Protein AF-A0A2E0U8X5-F1 (afdb_monomer_lite)

pLDDT: mean 76.17, std 19.09, range [30.69, 97.88]

Secondary structure (DSSP, 8-state):
--------------GGGTTT-----HHHHHHHHHHHHHHHHHHTT-HHHHHHHHHHHHHHHT-HHHH---TTSPPPHHHHHHHHHHHHHHHHHHTTTT--TTHHHHHHHHHHHHHHTT-HHHHHHHHHHHHH-S-HHHHHHHHHHHHHHHHTT-HHHHHHHHHHHHHHT-HHHHHHHHHHHTT----HHHHHHHHHHHHHTT----PPPS----PPPPP-------PPPPP---S---HHHHHHHHHHHHHHHHHHHHHHHHHHHHHHHHHHHHHHHHHHHHH------SSHHHHHHHHHHHHHHHHHHHHHHHHHHHHHHHHHHHHHHHHHHHHHHHHSSS----TTHHHHSSSGGGGSHHHHHT--

Structure (mmCIF, N/CA/C/O backbone):
data_AF-A0A2E0U8X5-F1
#
_entry.id   AF-A0A2E0U8X5-F1
#
loop_
_atom_site.group_PDB
_atom_site.id
_atom_site.type_symbol
_atom_site.label_atom_id
_atom_site.label_alt_id
_atom_site.label_comp_id
_atom_site.label_asym_id
_atom_site.label_entity_id
_atom_site.label_seq_id
_atom_site.pdbx_PDB_ins_code
_atom_site.Cartn_x
_atom_site.Cartn_y
_atom_site.Cartn_z
_atom_site.occupancy
_atom_site.B_iso_or_equiv
_atom_site.auth_seq_id
_atom_site.auth_comp_id
_atom_site.auth_asym_id
_atom_site.auth_atom_id
_atom_site.pdbx_PDB_model_num
ATOM 1 N N . MET A 1 1 ? -30.784 47.380 -36.325 1.00 41.28 1 MET A N 1
ATOM 2 C CA . MET A 1 1 ? -31.700 46.224 -36.220 1.00 41.28 1 MET A CA 1
ATOM 3 C C . MET A 1 1 ? -31.093 45.095 -37.044 1.00 41.28 1 MET A C 1
ATOM 5 O O . MET A 1 1 ? -31.004 45.295 -38.245 1.00 41.28 1 MET A O 1
ATOM 9 N N . LYS A 1 2 ? -30.688 43.978 -36.397 1.00 47.38 2 LYS A N 1
ATOM 10 C CA . LYS A 1 2 ? -30.142 42.723 -36.988 1.00 47.38 2 LYS A CA 1
ATOM 11 C C . LYS A 1 2 ? -28.775 42.884 -37.702 1.00 47.38 2 LYS A C 1
ATOM 13 O O . LYS A 1 2 ? -28.577 43.877 -38.374 1.00 47.38 2 LYS A O 1
ATOM 18 N N . LEU A 1 3 ? -27.762 42.020 -37.628 1.00 44.00 3 LEU A N 1
ATOM 19 C CA . LEU A 1 3 ? -27.503 40.680 -37.084 1.00 44.00 3 LEU A CA 1
ATOM 20 C C . LEU A 1 3 ? -25.966 40.567 -36.960 1.00 44.00 3 LEU A C 1
ATOM 22 O O . LEU A 1 3 ? -25.288 40.855 -37.937 1.00 44.00 3 LEU A O 1
ATOM 26 N N . PHE A 1 4 ? -25.429 40.107 -35.830 1.00 38.44 4 PHE A N 1
ATOM 27 C CA . PHE A 1 4 ? -24.120 39.439 -35.790 1.00 38.44 4 PHE A CA 1
ATOM 28 C C . PHE A 1 4 ? -24.221 38.280 -34.800 1.00 38.44 4 PHE A C 1
ATOM 30 O O . PHE A 1 4 ? -24.082 38.438 -33.591 1.00 38.44 4 PHE A O 1
ATOM 37 N N . GLY A 1 5 ? -24.585 37.124 -35.350 1.00 50.44 5 GLY A N 1
ATOM 38 C CA . GLY A 1 5 ? -24.239 35.827 -34.790 1.00 50.44 5 GLY A CA 1
ATOM 39 C C . GLY A 1 5 ? -22.983 35.301 -35.487 1.00 50.44 5 GLY A C 1
ATOM 40 O O . GLY A 1 5 ? -22.607 35.821 -36.536 1.00 50.44 5 GLY A O 1
ATOM 41 N N . TYR A 1 6 ? -22.426 34.235 -34.911 1.00 37.31 6 TYR A N 1
ATOM 42 C CA . TYR A 1 6 ? -21.212 33.496 -35.289 1.00 37.31 6 TYR A CA 1
ATOM 43 C C . TYR A 1 6 ? -19.901 34.128 -34.785 1.00 37.31 6 TYR A C 1
ATOM 45 O O . TYR A 1 6 ? -19.561 35.246 -35.134 1.00 37.31 6 TYR A O 1
ATOM 53 N N . GLY A 1 7 ? -19.100 33.458 -33.962 1.00 33.38 7 GLY A N 1
ATOM 54 C CA . GLY A 1 7 ? -19.245 32.120 -33.411 1.00 33.38 7 GLY A CA 1
ATOM 55 C C . GLY A 1 7 ? -18.149 31.876 -32.383 1.00 33.38 7 GLY A C 1
ATOM 56 O O . GLY A 1 7 ? -16.977 32.140 -32.644 1.00 33.38 7 GLY A O 1
ATOM 57 N N . CYS A 1 8 ? -18.532 31.355 -31.219 1.00 34.16 8 CYS A N 1
ATOM 58 C CA . CYS A 1 8 ? -17.607 30.615 -30.375 1.00 34.16 8 CYS A CA 1
ATOM 59 C C . CYS A 1 8 ? -17.168 29.380 -31.166 1.00 34.16 8 CYS A C 1
ATOM 61 O O . CYS A 1 8 ? -17.835 28.348 -31.133 1.00 34.16 8 CYS A O 1
ATOM 63 N N . LEU A 1 9 ? -16.061 29.486 -31.904 1.00 34.25 9 LEU A N 1
ATOM 64 C CA . LEU A 1 9 ? -15.263 28.309 -32.202 1.00 34.25 9 LEU A CA 1
ATOM 65 C C . LEU A 1 9 ? -14.736 27.816 -30.853 1.00 34.25 9 LEU A C 1
ATOM 67 O O . LEU A 1 9 ? -13.799 28.381 -30.293 1.00 34.25 9 LEU A O 1
ATOM 71 N N . SER A 1 10 ? -15.376 26.778 -30.318 1.00 38.34 10 SER A N 1
ATOM 72 C CA . SER A 1 10 ? -14.791 25.912 -29.304 1.00 38.34 10 SER A CA 1
ATOM 73 C C . SER A 1 10 ? -13.511 25.314 -29.882 1.00 38.34 10 SER A C 1
ATOM 75 O O . SER A 1 10 ? -13.521 24.249 -30.493 1.00 38.34 10 SER A O 1
ATOM 77 N N . LEU A 1 11 ? -12.397 26.022 -29.709 1.00 40.62 11 LEU A N 1
ATOM 78 C CA . LEU A 1 11 ? -11.056 25.480 -29.854 1.00 40.62 11 LEU A CA 1
ATOM 79 C C . LEU A 1 11 ? -10.819 24.547 -28.665 1.00 40.62 11 LEU A C 1
ATOM 81 O O . LEU A 1 11 ? -10.151 24.879 -27.691 1.00 40.62 11 LEU A O 1
ATOM 85 N N . ALA A 1 12 ? -11.383 23.345 -28.772 1.00 39.81 12 ALA A N 1
ATOM 86 C CA . ALA A 1 12 ? -10.767 22.157 -28.216 1.00 39.81 12 ALA A CA 1
ATOM 87 C C . ALA A 1 12 ? -9.428 21.979 -28.948 1.00 39.81 12 ALA A C 1
ATOM 89 O O . ALA A 1 12 ? -9.315 21.211 -29.900 1.00 39.81 12 ALA A O 1
ATOM 90 N N . LEU A 1 13 ? -8.423 22.767 -28.552 1.00 42.88 13 LEU A N 1
ATOM 91 C CA . LEU A 1 13 ? -7.028 22.417 -28.771 1.00 42.88 13 LEU A CA 1
ATOM 92 C C . LEU A 1 13 ? -6.885 21.021 -28.187 1.00 42.88 13 LEU A C 1
ATOM 94 O O . LEU A 1 13 ? -7.017 20.814 -26.982 1.00 42.88 13 LEU A O 1
ATOM 98 N N . SER A 1 14 ? -6.771 20.057 -29.086 1.00 43.44 14 SER A N 1
ATOM 99 C CA . SER A 1 14 ? -6.841 18.651 -28.775 1.00 43.44 14 SER A CA 1
ATOM 100 C C . SER A 1 14 ? -5.587 18.292 -27.973 1.00 43.44 14 SER A C 1
ATOM 102 O O . SER A 1 14 ? -4.552 17.940 -28.538 1.00 43.44 14 SER A O 1
ATOM 104 N N . MET A 1 15 ? -5.658 18.408 -26.642 1.00 45.88 15 MET A N 1
ATOM 105 C CA . MET A 1 15 ? -4.621 17.919 -25.721 1.00 45.88 15 MET A CA 1
ATOM 106 C C . MET A 1 15 ? -4.336 16.420 -25.908 1.00 45.88 15 MET A C 1
ATOM 108 O O . MET A 1 15 ? -3.319 15.925 -25.438 1.00 45.88 15 MET A O 1
ATOM 112 N N . SER A 1 16 ? -5.156 15.715 -26.690 1.00 47.25 16 SER A N 1
ATOM 113 C CA . SER A 1 16 ? -4.862 14.388 -27.231 1.00 47.25 16 SER A CA 1
ATOM 114 C C . SER A 1 16 ? -3.542 14.301 -28.012 1.00 47.25 16 SER A C 1
ATOM 116 O O . SER A 1 16 ? -3.005 13.208 -28.133 1.00 47.25 16 SER A O 1
ATOM 118 N N . GLY A 1 17 ? -2.981 15.413 -28.506 1.00 46.12 17 GLY A N 1
ATOM 119 C CA . GLY A 1 17 ? -1.635 15.425 -29.095 1.00 46.12 17 GLY A CA 1
ATOM 120 C C . GLY A 1 17 ? -0.502 15.292 -28.066 1.00 46.12 17 GLY A C 1
ATOM 121 O O . GLY A 1 17 ? 0.515 14.681 -28.369 1.00 46.12 17 GLY A O 1
ATOM 122 N N . LEU A 1 18 ? -0.690 15.815 -26.848 1.00 47.56 18 LEU A N 1
ATOM 123 C CA . LEU A 1 18 ? 0.295 15.724 -25.758 1.00 47.56 18 LEU A CA 1
ATOM 124 C C . LEU A 1 18 ? 0.248 14.365 -25.048 1.00 47.56 18 LEU A C 1
ATOM 126 O O . LEU A 1 18 ? 1.273 13.889 -24.578 1.00 47.56 18 LEU A O 1
ATOM 130 N N . ALA A 1 19 ? -0.915 13.707 -25.025 1.00 47.81 19 ALA A N 1
ATOM 131 C CA . ALA A 1 19 ? -1.081 12.395 -24.394 1.00 47.81 19 ALA A CA 1
ATOM 132 C C . ALA A 1 19 ? -0.319 11.253 -25.102 1.00 47.81 19 ALA A C 1
ATOM 134 O O . ALA A 1 19 ? -0.097 10.210 -24.501 1.00 47.81 19 ALA A O 1
ATOM 135 N N . ASN A 1 20 ? 0.100 11.439 -26.359 1.00 47.84 20 ASN A N 1
ATOM 136 C CA . ASN A 1 20 ? 0.837 10.424 -27.125 1.00 47.84 20 ASN A CA 1
ATOM 137 C C . ASN A 1 20 ? 2.366 10.586 -27.064 1.00 47.84 20 ASN A C 1
ATOM 139 O O . ASN A 1 20 ? 3.079 9.819 -27.708 1.00 47.84 20 ASN A O 1
ATOM 143 N N . ALA A 1 21 ? 2.871 11.566 -26.311 1.00 58.12 21 ALA A N 1
ATOM 144 C CA . ALA A 1 21 ? 4.299 11.852 -26.182 1.00 58.12 21 ALA A CA 1
ATOM 145 C C . ALA A 1 21 ? 4.871 11.382 -24.837 1.00 58.12 21 ALA A C 1
ATOM 147 O O . ALA A 1 21 ? 5.812 11.978 -24.327 1.00 58.12 21 ALA A O 1
ATOM 148 N N . ASP A 1 22 ? 4.299 10.332 -24.241 1.00 70.56 22 ASP A N 1
ATOM 149 C CA . ASP A 1 22 ? 4.950 9.655 -23.123 1.00 70.56 22 ASP A CA 1
ATOM 150 C C . ASP A 1 22 ? 6.320 9.148 -23.613 1.00 70.56 22 ASP A C 1
ATOM 152 O O . ASP A 1 22 ? 6.403 8.178 -24.374 1.00 70.56 22 ASP A O 1
ATOM 156 N N . GLU A 1 23 ? 7.394 9.802 -23.179 1.00 79.31 23 GLU A N 1
ATOM 157 C CA . GLU A 1 23 ? 8.783 9.349 -23.332 1.00 79.31 23 GLU A CA 1
ATOM 158 C C . GLU A 1 23 ? 9.149 8.387 -22.192 1.00 79.31 23 GLU A C 1
ATOM 160 O O . GLU A 1 23 ? 10.243 8.406 -21.635 1.00 79.31 23 GLU A O 1
ATOM 165 N N . ILE A 1 24 ? 8.185 7.553 -21.802 1.00 80.38 24 ILE A N 1
ATOM 166 C CA . ILE A 1 24 ? 8.403 6.473 -20.849 1.00 80.38 24 ILE A CA 1
ATOM 167 C C . ILE A 1 24 ? 9.313 5.456 -21.526 1.00 80.38 24 ILE A C 1
ATOM 169 O O . ILE A 1 24 ? 9.104 5.118 -22.697 1.00 80.38 24 ILE A O 1
ATOM 173 N N . ASP A 1 25 ? 10.288 4.947 -20.774 1.00 81.81 25 ASP A N 1
ATOM 174 C CA . ASP A 1 25 ? 11.135 3.851 -21.228 1.00 81.81 25 ASP A CA 1
ATOM 175 C C . ASP A 1 25 ? 10.263 2.749 -21.875 1.00 81.81 25 ASP A C 1
ATOM 177 O O . ASP A 1 25 ? 9.283 2.303 -21.257 1.00 81.81 25 ASP A O 1
ATOM 181 N N . PRO A 1 26 ? 10.572 2.302 -23.110 1.00 84.38 26 PRO A N 1
ATOM 182 C CA . PRO A 1 26 ? 9.797 1.274 -23.800 1.00 84.38 26 PRO A CA 1
ATOM 183 C C . PRO A 1 26 ? 9.557 0.019 -22.954 1.00 84.38 26 PRO A C 1
ATOM 185 O O . PRO A 1 26 ? 8.524 -0.634 -23.103 1.00 84.38 26 PRO A O 1
ATOM 188 N N . PHE A 1 27 ? 10.484 -0.298 -22.048 1.00 83.06 27 PHE A N 1
ATOM 189 C CA . PHE A 1 27 ? 10.355 -1.381 -21.091 1.00 83.06 27 PHE A CA 1
ATOM 190 C C . PHE A 1 27 ? 9.196 -1.157 -20.110 1.00 83.06 27 PHE A C 1
ATOM 192 O O . PHE A 1 27 ? 8.357 -2.045 -19.942 1.00 83.06 27 PHE A O 1
ATOM 199 N N . TRP A 1 28 ? 9.114 0.024 -19.483 1.00 84.75 28 TRP A N 1
ATOM 200 C CA . TRP A 1 28 ? 8.023 0.365 -18.565 1.00 84.75 28 TRP A CA 1
ATOM 201 C C . TRP A 1 28 ? 6.674 0.326 -19.284 1.00 84.75 28 TRP A C 1
ATOM 203 O O . TRP A 1 28 ? 5.717 -0.219 -18.740 1.00 84.75 28 TRP A O 1
ATOM 213 N N . ARG A 1 29 ? 6.606 0.816 -20.528 1.00 85.56 29 ARG A N 1
ATOM 214 C CA . ARG A 1 29 ? 5.386 0.747 -21.346 1.00 85.56 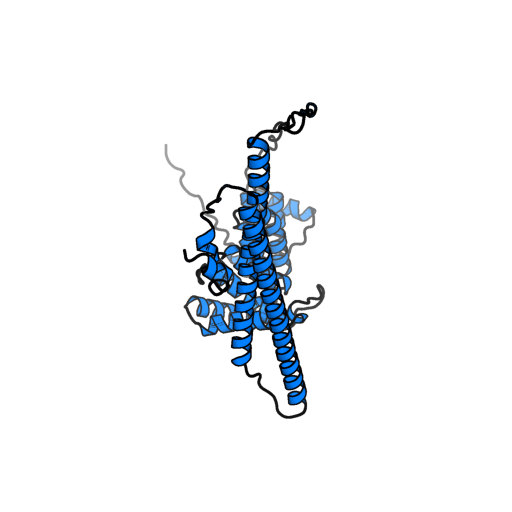29 ARG A CA 1
ATOM 215 C C . ARG A 1 29 ? 4.970 -0.701 -21.634 1.00 85.56 29 ARG A C 1
ATOM 217 O O . ARG A 1 29 ? 3.853 -1.088 -21.308 1.00 85.56 29 ARG A O 1
ATOM 224 N N . ALA A 1 30 ? 5.876 -1.514 -22.182 1.00 85.62 30 ALA A N 1
ATOM 225 C CA . ALA A 1 30 ? 5.576 -2.899 -22.554 1.00 85.62 30 ALA A CA 1
ATOM 226 C C . ALA A 1 30 ? 5.231 -3.776 -21.341 1.00 85.62 30 ALA A C 1
A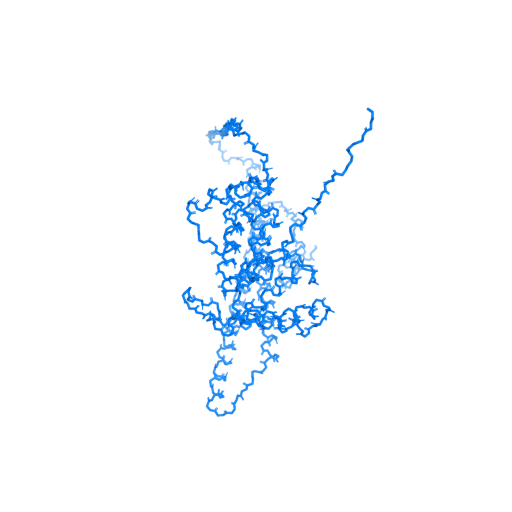TOM 228 O O . ALA A 1 30 ? 4.354 -4.635 -21.416 1.00 85.62 30 ALA A O 1
ATOM 229 N N . GLY A 1 31 ? 5.913 -3.560 -20.214 1.00 84.56 31 GLY A N 1
ATOM 230 C CA . GLY A 1 31 ? 5.578 -4.225 -18.964 1.00 84.56 31 GLY A CA 1
ATOM 231 C C . GLY A 1 31 ? 4.180 -3.835 -18.491 1.00 84.56 31 GLY A C 1
ATOM 232 O O . GLY A 1 31 ? 3.373 -4.718 -18.209 1.00 84.56 31 GLY A O 1
ATOM 233 N N . MET A 1 32 ? 3.865 -2.538 -18.471 1.00 86.62 32 MET A N 1
ATOM 234 C CA . MET A 1 32 ? 2.569 -2.056 -18.000 1.00 86.62 32 MET A CA 1
ATOM 235 C C . MET A 1 32 ? 1.403 -2.602 -18.831 1.00 86.62 32 MET A C 1
ATOM 237 O O . MET A 1 32 ? 0.393 -2.963 -18.244 1.00 86.62 32 MET A O 1
ATOM 241 N N . ASP A 1 33 ? 1.542 -2.755 -20.150 1.00 87.81 33 ASP A N 1
ATOM 242 C CA . ASP A 1 33 ? 0.486 -3.328 -21.001 1.00 87.81 33 ASP A CA 1
ATOM 243 C C . ASP A 1 33 ? 0.093 -4.756 -20.576 1.00 87.81 33 ASP A C 1
ATOM 245 O O . ASP A 1 33 ? -1.092 -5.065 -20.442 1.00 87.81 33 ASP A O 1
ATOM 249 N N . ILE A 1 34 ? 1.082 -5.608 -20.274 1.00 86.69 34 ILE A N 1
ATOM 250 C CA . ILE A 1 34 ? 0.854 -6.984 -19.790 1.00 86.69 34 ILE A CA 1
ATOM 251 C C . ILE A 1 34 ? 0.119 -6.972 -18.446 1.00 86.69 34 ILE A C 1
ATOM 253 O O . ILE A 1 34 ? -0.722 -7.828 -18.162 1.00 86.69 34 ILE A O 1
ATOM 257 N N . TRP A 1 35 ? 0.467 -6.023 -17.583 1.00 88.19 35 TRP A N 1
ATOM 258 C CA . TRP A 1 35 ? -0.107 -5.933 -16.250 1.00 88.19 35 TRP A CA 1
ATOM 259 C C . TRP A 1 35 ? -1.486 -5.286 -16.248 1.00 88.19 35 TRP A C 1
ATOM 261 O O . TRP A 1 35 ? -2.350 -5.781 -15.534 1.00 88.19 35 TRP A O 1
ATOM 271 N N . ASN A 1 36 ? -1.732 -4.290 -17.097 1.00 87.62 36 ASN A N 1
ATOM 272 C CA . ASN A 1 36 ? -3.056 -3.724 -17.348 1.00 87.62 36 ASN A CA 1
ATOM 273 C C . ASN A 1 36 ? -4.038 -4.818 -17.772 1.00 87.62 36 ASN A C 1
ATOM 275 O O . ASN A 1 36 ? -5.115 -4.921 -17.196 1.00 87.62 36 ASN A O 1
ATOM 279 N N . GLU A 1 37 ? -3.638 -5.696 -18.701 1.00 91.25 37 GLU A N 1
ATOM 280 C CA . GLU A 1 37 ? -4.457 -6.844 -19.108 1.00 91.25 37 GLU A CA 1
ATOM 281 C C . GLU A 1 37 ? -4.800 -7.737 -17.903 1.00 91.25 37 GLU A C 1
ATOM 283 O O . GLU A 1 37 ? -5.949 -8.142 -17.723 1.00 91.25 37 GLU A O 1
ATOM 288 N N . LYS A 1 38 ? -3.828 -7.997 -17.016 1.00 88.88 38 LYS A N 1
ATOM 289 C CA . LYS A 1 38 ? -4.066 -8.746 -15.770 1.00 88.88 38 LYS A CA 1
ATOM 290 C C . LYS A 1 38 ? -4.981 -8.010 -14.797 1.00 88.88 38 LYS A C 1
ATOM 292 O O . LYS A 1 38 ? -5.850 -8.646 -14.205 1.00 88.88 38 LYS A O 1
ATOM 297 N N . GLY A 1 39 ? -4.808 -6.704 -14.629 1.00 83.06 39 GLY A N 1
ATOM 298 C CA . GLY A 1 39 ? -5.687 -5.871 -13.817 1.00 83.06 39 GLY A CA 1
ATOM 299 C C . GLY A 1 39 ? -7.119 -5.893 -14.343 1.00 83.06 39 GLY A C 1
ATOM 300 O O . GLY A 1 39 ? -8.053 -6.071 -13.569 1.00 83.06 39 GLY A O 1
ATOM 301 N N . ASP A 1 40 ? -7.302 -5.819 -15.659 1.00 90.44 40 ASP A N 1
ATOM 302 C CA . ASP A 1 40 ? -8.616 -5.860 -16.300 1.00 90.44 40 ASP A CA 1
ATOM 303 C C . ASP A 1 40 ? -9.281 -7.236 -16.179 1.00 90.44 40 ASP A C 1
ATOM 305 O O . ASP A 1 40 ? -10.477 -7.313 -15.895 1.00 90.44 40 ASP A O 1
ATOM 309 N N . MET A 1 41 ? -8.518 -8.326 -16.306 1.00 88.75 41 MET A N 1
ATOM 310 C CA . MET A 1 41 ? -9.012 -9.675 -16.007 1.00 88.75 41 MET A CA 1
ATOM 311 C C . MET A 1 41 ? -9.433 -9.799 -14.536 1.00 88.75 41 MET A C 1
ATOM 313 O O . MET A 1 41 ? -10.534 -10.273 -14.245 1.00 88.75 41 MET A O 1
ATOM 317 N N . ALA A 1 42 ? -8.604 -9.323 -13.602 1.00 85.38 42 ALA A N 1
ATOM 318 C CA . ALA A 1 42 ? -8.930 -9.321 -12.177 1.00 85.38 42 ALA A CA 1
ATOM 319 C C . ALA A 1 42 ? -10.193 -8.490 -11.890 1.00 85.38 42 ALA A C 1
ATOM 321 O O . ALA A 1 42 ? -11.055 -8.920 -11.124 1.00 85.38 42 ALA A O 1
ATOM 322 N N . ALA A 1 43 ? -10.351 -7.347 -12.563 1.00 86.12 43 ALA A N 1
ATOM 323 C CA . ALA A 1 43 ? -11.532 -6.498 -12.464 1.00 86.12 43 ALA A CA 1
ATOM 324 C C . ALA A 1 43 ? -12.819 -7.164 -12.954 1.00 86.12 43 ALA A C 1
ATOM 326 O O . ALA A 1 43 ? -13.902 -6.886 -12.442 1.00 86.12 43 ALA A O 1
ATOM 327 N N . GLN A 1 44 ? -12.703 -8.075 -13.917 1.00 89.69 44 GLN A N 1
ATOM 328 C CA . GLN A 1 44 ? -13.808 -8.887 -14.424 1.00 89.69 44 GLN A CA 1
ATOM 329 C C . GLN A 1 44 ? -14.083 -10.130 -13.560 1.00 89.69 44 GLN A C 1
ATOM 331 O O . GLN A 1 44 ? -14.936 -10.947 -13.909 1.00 89.69 44 GLN A O 1
ATOM 336 N N . GLY A 1 45 ? -13.394 -10.275 -12.424 1.00 85.12 45 GLY A N 1
ATOM 337 C CA . GLY A 1 45 ? -13.573 -11.382 -11.488 1.00 85.12 45 GLY A CA 1
ATOM 338 C C . GLY A 1 45 ? -12.671 -12.590 -11.748 1.00 85.12 45 GLY A C 1
ATOM 339 O O . GLY A 1 45 ? -12.919 -13.655 -11.177 1.00 85.12 45 GLY A O 1
ATOM 340 N N . ASP A 1 46 ? -11.624 -12.467 -12.573 1.00 86.88 46 ASP A N 1
ATOM 341 C CA . ASP A 1 46 ? -10.622 -13.526 -12.719 1.00 86.88 46 ASP A CA 1
ATOM 342 C C . ASP A 1 46 ? -9.766 -13.638 -11.444 1.00 86.88 46 ASP A C 1
ATOM 344 O O . ASP A 1 46 ? -8.808 -12.895 -11.207 1.00 86.88 46 ASP A O 1
ATOM 348 N N . VAL A 1 47 ? -10.111 -14.628 -10.619 1.00 84.56 47 VAL A N 1
ATOM 349 C CA . VAL A 1 47 ? -9.423 -14.935 -9.360 1.00 84.56 47 VAL A CA 1
ATOM 350 C C . VAL A 1 47 ? -7.954 -15.315 -9.548 1.00 84.56 47 VAL A C 1
ATOM 352 O O . VAL A 1 47 ? -7.158 -15.122 -8.630 1.00 84.56 47 VAL A O 1
ATOM 355 N N . ARG A 1 48 ? -7.563 -15.841 -10.716 1.00 78.56 48 ARG A N 1
ATOM 356 C CA . ARG A 1 48 ? -6.172 -16.200 -11.004 1.00 78.56 48 ARG A CA 1
ATOM 357 C C . ARG A 1 48 ? -5.352 -14.955 -11.302 1.00 78.56 48 ARG A C 1
ATOM 359 O O . ARG A 1 48 ? -4.247 -14.836 -10.782 1.00 78.56 48 ARG A O 1
ATOM 366 N N . ALA A 1 49 ? -5.889 -14.032 -12.096 1.00 82.50 49 ALA A N 1
ATOM 367 C CA . ALA A 1 49 ? -5.220 -12.766 -12.373 1.00 82.50 49 ALA A CA 1
ATOM 368 C C . ALA A 1 49 ? -5.004 -11.958 -11.081 1.00 82.50 49 ALA A C 1
ATOM 370 O O . ALA A 1 49 ? -3.900 -11.467 -10.835 1.00 82.50 49 ALA A O 1
ATOM 371 N N . LEU A 1 50 ? -6.015 -11.918 -10.202 1.00 85.25 50 LEU A N 1
ATOM 372 C CA . LEU A 1 50 ? -5.892 -11.306 -8.877 1.00 85.25 50 LEU A CA 1
ATOM 373 C C . LEU A 1 50 ? -4.848 -12.017 -8.001 1.00 85.25 50 LEU A C 1
ATOM 375 O O . LEU A 1 50 ? -4.017 -11.356 -7.378 1.00 85.25 50 LEU A O 1
ATOM 379 N N . ALA A 1 51 ? -4.850 -13.353 -7.973 1.00 82.06 51 ALA A N 1
ATOM 380 C CA . ALA A 1 51 ? -3.871 -14.121 -7.208 1.00 82.06 51 ALA A CA 1
ATOM 381 C C . ALA A 1 51 ? -2.436 -13.898 -7.709 1.00 82.06 51 ALA A C 1
ATOM 383 O O . ALA A 1 51 ? -1.518 -13.811 -6.902 1.00 82.06 51 ALA A O 1
ATOM 384 N N . GLU A 1 52 ? -2.220 -13.771 -9.020 1.00 81.12 52 GLU A N 1
ATOM 385 C CA . GLU A 1 52 ? -0.896 -13.490 -9.589 1.00 81.12 52 GLU A CA 1
ATOM 386 C C . GLU A 1 52 ? -0.392 -12.088 -9.210 1.00 81.12 52 GLU A C 1
ATOM 388 O O . GLU A 1 52 ? 0.777 -11.940 -8.847 1.00 81.12 52 GLU A O 1
ATOM 393 N N . LEU A 1 53 ? -1.276 -11.082 -9.220 1.00 83.94 53 LEU A N 1
ATOM 394 C CA . LEU A 1 53 ? -0.975 -9.738 -8.715 1.00 83.94 53 LEU A CA 1
ATOM 395 C C . LEU A 1 53 ? -0.570 -9.783 -7.233 1.00 83.94 53 LEU A C 1
ATOM 397 O O . LEU A 1 53 ? 0.467 -9.240 -6.853 1.00 83.94 53 LEU A O 1
ATOM 401 N N . GLN A 1 54 ? -1.349 -10.476 -6.400 1.00 88.25 54 GLN A N 1
ATOM 402 C CA . GLN A 1 54 ? -1.098 -10.584 -4.959 1.00 88.25 54 GLN A CA 1
ATOM 403 C C . GLN A 1 54 ? 0.166 -11.390 -4.632 1.00 88.25 54 GLN A C 1
ATOM 405 O O . GLN A 1 54 ? 0.947 -10.987 -3.772 1.00 88.25 54 GLN A O 1
ATOM 410 N N . LEU A 1 55 ? 0.417 -12.492 -5.339 1.00 84.56 55 LEU A N 1
ATOM 411 C CA . LEU A 1 55 ? 1.574 -13.357 -5.104 1.00 84.56 55 LEU A CA 1
ATOM 412 C C . LEU A 1 55 ? 2.896 -12.633 -5.384 1.00 84.56 55 LEU A C 1
ATOM 414 O O . LEU A 1 55 ? 3.888 -12.848 -4.689 1.00 84.56 55 LEU A O 1
ATOM 418 N N . ILE A 1 56 ? 2.911 -11.739 -6.372 1.00 80.94 56 ILE A N 1
ATOM 419 C CA . ILE A 1 56 ? 4.092 -10.928 -6.675 1.00 80.94 56 ILE A CA 1
ATOM 420 C C . ILE A 1 56 ? 4.361 -9.896 -5.568 1.00 80.94 56 ILE A C 1
ATOM 422 O O . ILE A 1 56 ? 5.520 -9.656 -5.230 1.00 80.94 56 ILE A O 1
ATOM 426 N N . MET A 1 57 ? 3.320 -9.397 -4.898 1.00 79.50 57 MET A N 1
ATOM 427 C CA . MET A 1 57 ? 3.475 -8.570 -3.695 1.00 79.50 57 MET A CA 1
ATOM 428 C C . MET A 1 57 ? 3.971 -9.376 -2.492 1.00 79.50 57 MET A C 1
ATOM 430 O O . MET A 1 57 ? 4.869 -8.932 -1.777 1.00 79.50 57 MET A O 1
ATOM 434 N N . GLU A 1 58 ? 3.426 -10.575 -2.272 1.00 84.94 58 GLU A N 1
ATOM 435 C CA . GLU A 1 58 ? 3.881 -11.467 -1.200 1.00 84.94 58 GLU A CA 1
ATOM 436 C C . GLU A 1 58 ? 5.350 -11.853 -1.373 1.00 84.94 58 GLU A C 1
ATOM 438 O O . GLU A 1 58 ? 6.091 -11.923 -0.392 1.00 84.94 58 GLU A O 1
ATOM 443 N N . PHE A 1 59 ? 5.795 -12.070 -2.611 1.00 80.81 59 PHE A N 1
ATOM 444 C CA . PHE A 1 59 ? 7.201 -12.322 -2.904 1.00 80.81 59 PHE A CA 1
ATOM 445 C C . PHE A 1 59 ? 8.090 -11.171 -2.416 1.00 80.81 59 PHE A C 1
ATOM 447 O O . PHE A 1 59 ? 9.095 -11.417 -1.751 1.00 80.81 59 PHE A O 1
ATOM 454 N N . CYS A 1 60 ? 7.692 -9.927 -2.688 1.00 77.81 60 CYS A N 1
ATOM 455 C CA . CYS A 1 60 ? 8.463 -8.746 -2.311 1.00 77.81 60 CYS A CA 1
ATOM 456 C C . CYS A 1 60 ? 8.429 -8.489 -0.793 1.00 77.81 60 CYS A C 1
ATOM 458 O O . CYS A 1 60 ? 9.459 -8.198 -0.197 1.00 77.81 60 CYS A O 1
ATOM 460 N N . ASN A 1 61 ? 7.291 -8.721 -0.127 1.00 78.62 61 ASN A N 1
ATOM 461 C CA . ASN A 1 61 ? 7.192 -8.638 1.339 1.00 78.62 61 ASN A CA 1
ATOM 462 C C . ASN A 1 61 ? 8.072 -9.670 2.065 1.00 78.62 61 ASN A C 1
ATOM 464 O O . ASN A 1 61 ? 8.501 -9.437 3.193 1.00 78.62 61 ASN A O 1
ATOM 468 N N . ASN A 1 62 ? 8.331 -10.817 1.434 1.00 81.12 62 ASN A N 1
ATOM 469 C CA . ASN A 1 62 ? 9.163 -11.882 1.993 1.00 81.12 62 ASN A CA 1
ATOM 470 C C . ASN A 1 62 ? 10.644 -11.775 1.594 1.00 81.12 62 ASN A C 1
ATOM 472 O O . ASN A 1 62 ? 11.438 -12.624 2.005 1.00 81.12 62 ASN A O 1
ATOM 476 N N . ASN A 1 63 ? 11.017 -10.772 0.798 1.00 80.19 63 ASN A N 1
ATOM 477 C CA . ASN A 1 63 ? 12.384 -10.551 0.353 1.00 80.19 63 ASN A CA 1
ATOM 478 C C . ASN A 1 63 ? 12.787 -9.088 0.620 1.00 80.19 63 ASN A C 1
ATOM 480 O O . ASN A 1 63 ? 12.433 -8.220 -0.175 1.00 80.19 63 ASN A O 1
ATOM 484 N N . PRO A 1 64 ? 13.519 -8.791 1.710 1.00 78.81 64 PRO A N 1
ATOM 485 C CA . PRO A 1 64 ? 13.876 -7.415 2.062 1.00 78.81 64 PRO A CA 1
ATOM 486 C C . PRO A 1 64 ? 14.693 -6.712 0.967 1.00 78.81 64 PRO A C 1
ATOM 488 O O . PRO A 1 64 ? 14.553 -5.503 0.791 1.00 78.81 64 PRO A O 1
ATOM 491 N N . ASP A 1 65 ? 15.448 -7.466 0.163 1.00 78.44 65 ASP A N 1
ATOM 492 C CA . ASP A 1 65 ? 16.222 -6.929 -0.961 1.00 78.44 65 ASP A CA 1
ATOM 493 C C . ASP A 1 65 ? 15.318 -6.428 -2.098 1.00 78.44 65 ASP A C 1
ATOM 495 O O . ASP A 1 65 ? 15.728 -5.621 -2.924 1.00 78.44 65 ASP A O 1
ATOM 499 N N . CYS A 1 66 ? 14.060 -6.876 -2.143 1.00 75.81 66 CYS A N 1
ATOM 500 C CA . CYS A 1 66 ? 13.096 -6.439 -3.146 1.00 75.81 66 CYS A CA 1
ATOM 501 C C . CYS A 1 66 ? 12.675 -4.975 -2.936 1.00 75.81 66 CYS A C 1
ATOM 503 O O . CYS A 1 66 ? 12.449 -4.266 -3.910 1.00 75.81 66 CYS A O 1
ATOM 505 N N . LEU A 1 67 ? 12.624 -4.492 -1.691 1.00 73.94 67 LEU A N 1
ATOM 506 C CA . LEU A 1 67 ? 12.302 -3.092 -1.379 1.00 73.94 67 LEU A CA 1
ATOM 507 C C . LEU A 1 67 ? 13.545 -2.224 -1.140 1.00 73.94 67 LEU A C 1
ATOM 509 O O . LEU A 1 67 ? 13.422 -1.004 -1.058 1.00 73.94 67 LEU A O 1
ATOM 513 N N . ALA A 1 68 ? 14.727 -2.833 -1.033 1.00 75.75 68 ALA A N 1
ATOM 514 C CA . ALA A 1 68 ? 15.984 -2.108 -0.956 1.00 75.75 68 ALA A CA 1
ATOM 515 C C . ALA A 1 68 ? 16.326 -1.549 -2.342 1.00 75.75 68 ALA A C 1
ATOM 517 O O . ALA A 1 68 ? 16.746 -2.276 -3.243 1.00 75.75 68 ALA A O 1
ATOM 518 N N . LEU A 1 69 ? 16.109 -0.250 -2.518 1.00 68.31 69 LEU A N 1
ATOM 519 C CA . LEU A 1 69 ? 16.570 0.469 -3.694 1.00 68.31 69 LEU A CA 1
ATOM 520 C C . LEU A 1 69 ? 17.799 1.273 -3.322 1.00 68.31 69 LEU A C 1
ATOM 522 O O . LEU A 1 69 ? 17.852 1.910 -2.272 1.00 68.31 69 LEU A O 1
ATOM 526 N N . ASP A 1 70 ? 18.771 1.219 -4.214 1.00 74.19 70 ASP A N 1
ATOM 527 C CA . ASP A 1 70 ? 19.771 2.258 -4.332 1.00 74.19 70 ASP A CA 1
ATOM 528 C C . ASP A 1 70 ? 19.152 3.338 -5.228 1.00 74.19 70 ASP A C 1
ATOM 530 O O . ASP A 1 70 ? 18.717 3.032 -6.340 1.00 74.19 70 ASP A O 1
ATOM 534 N N . ASP A 1 71 ? 19.048 4.572 -4.725 1.00 61.66 71 ASP A N 1
ATOM 535 C CA . ASP A 1 71 ? 18.396 5.694 -5.418 1.00 61.66 71 ASP A CA 1
ATOM 536 C C . ASP A 1 71 ? 19.045 5.998 -6.784 1.00 61.66 71 ASP A C 1
ATOM 538 O O . ASP A 1 71 ? 18.421 6.639 -7.636 1.00 61.66 71 ASP A O 1
ATOM 542 N N . GLU A 1 72 ? 20.277 5.526 -7.009 1.00 73.00 72 GLU A N 1
ATOM 543 C CA . GLU A 1 72 ? 21.007 5.668 -8.272 1.00 73.00 72 GLU A CA 1
ATOM 544 C C . GLU A 1 72 ? 20.971 4.411 -9.162 1.00 73.00 72 GLU A C 1
ATOM 546 O O . GLU A 1 72 ? 21.349 4.486 -10.334 1.00 73.00 72 GLU A O 1
ATOM 551 N N . ALA A 1 73 ? 20.508 3.262 -8.656 1.00 78.69 73 ALA A N 1
ATOM 552 C CA . ALA A 1 73 ? 20.478 2.017 -9.420 1.00 78.69 73 ALA A CA 1
ATOM 553 C C . ALA A 1 73 ? 19.156 1.825 -10.172 1.00 78.69 73 ALA A C 1
ATOM 555 O O . ALA A 1 73 ? 18.063 2.073 -9.661 1.00 78.69 73 ALA A O 1
ATOM 556 N N . GLU A 1 74 ? 19.246 1.295 -11.393 1.00 80.75 74 GLU A N 1
ATOM 557 C CA . GLU A 1 74 ? 18.057 0.846 -12.111 1.00 80.75 74 GLU A CA 1
ATOM 558 C C . GLU A 1 74 ? 17.386 -0.318 -11.358 1.00 80.75 74 GLU A C 1
ATOM 560 O O . GLU A 1 74 ? 18.069 -1.262 -10.942 1.00 80.75 74 GLU A O 1
ATOM 565 N N . PRO A 1 75 ? 16.048 -0.299 -11.196 1.00 84.44 75 PRO A N 1
ATOM 566 C CA . PRO A 1 75 ? 15.346 -1.373 -10.515 1.00 84.44 75 PRO A CA 1
ATOM 567 C C . PRO A 1 75 ? 15.530 -2.682 -11.282 1.00 84.44 75 PRO A C 1
ATOM 569 O O . PRO A 1 75 ? 15.405 -2.730 -12.505 1.00 84.44 75 PRO A O 1
ATOM 572 N N . SER A 1 76 ? 15.779 -3.771 -10.560 1.00 87.50 76 SER A N 1
ATOM 573 C CA . SER A 1 76 ? 15.863 -5.109 -11.145 1.00 87.50 76 SER A CA 1
ATOM 574 C C . SER A 1 76 ? 14.546 -5.520 -11.820 1.00 87.50 76 SER A C 1
ATOM 576 O O . SER A 1 76 ? 13.464 -5.038 -11.480 1.00 87.50 76 SER A O 1
ATOM 578 N N . LEU A 1 77 ? 14.598 -6.506 -12.721 1.00 85.50 77 LEU A N 1
ATOM 579 C CA . LEU A 1 77 ? 13.396 -7.049 -13.371 1.00 85.50 77 LEU A CA 1
ATOM 580 C C . LEU A 1 77 ? 12.329 -7.525 -12.364 1.00 85.50 77 LEU A C 1
ATOM 582 O O . LEU A 1 77 ? 11.129 -7.426 -12.626 1.00 85.50 77 LEU A O 1
ATOM 586 N N . ALA A 1 78 ? 12.752 -8.055 -11.212 1.00 84.38 78 ALA A N 1
ATOM 587 C CA . ALA A 1 78 ? 11.840 -8.461 -10.147 1.00 84.38 78 ALA A CA 1
ATOM 588 C C . ALA A 1 78 ? 11.140 -7.247 -9.516 1.00 84.38 78 ALA A C 1
ATOM 590 O O . ALA A 1 78 ? 9.918 -7.249 -9.392 1.00 84.38 78 ALA A O 1
ATOM 591 N N . GLN A 1 79 ? 11.896 -6.195 -9.199 1.00 87.94 79 GLN A N 1
ATOM 592 C CA . GLN A 1 79 ? 11.373 -4.935 -8.663 1.00 87.94 79 GLN A CA 1
ATOM 593 C C . GLN A 1 79 ? 10.396 -4.266 -9.627 1.00 87.94 79 GLN A C 1
ATOM 595 O O . GLN A 1 79 ? 9.315 -3.853 -9.221 1.00 87.94 79 GLN A O 1
ATOM 600 N N . GLN A 1 80 ? 10.713 -4.247 -10.920 1.00 89.31 80 GLN A N 1
ATOM 601 C CA . GLN A 1 80 ? 9.825 -3.704 -11.948 1.00 89.31 80 GLN A CA 1
ATOM 602 C C . GLN A 1 80 ? 8.497 -4.473 -12.011 1.00 89.31 80 GLN A C 1
ATOM 604 O O . GLN A 1 80 ? 7.427 -3.869 -12.014 1.00 89.31 80 GLN A O 1
ATOM 609 N N . ARG A 1 81 ? 8.538 -5.815 -11.983 1.00 89.12 81 ARG A N 1
ATOM 610 C CA . ARG A 1 81 ? 7.330 -6.662 -11.930 1.00 89.12 81 ARG A CA 1
ATOM 611 C C . ARG A 1 81 ? 6.463 -6.371 -10.714 1.00 89.12 81 ARG A C 1
ATOM 613 O O . ARG A 1 81 ? 5.244 -6.306 -10.852 1.00 89.12 81 ARG A O 1
ATOM 620 N N . VAL A 1 82 ? 7.081 -6.178 -9.553 1.00 90.06 82 VAL A N 1
ATOM 621 C CA . VAL A 1 82 ? 6.357 -5.790 -8.339 1.00 90.06 82 VAL A CA 1
ATOM 622 C C . VAL A 1 82 ? 5.753 -4.404 -8.494 1.00 90.06 82 VAL A C 1
ATOM 624 O O . VAL A 1 82 ? 4.590 -4.215 -8.158 1.00 90.06 82 VAL A O 1
ATOM 627 N N . ALA A 1 83 ? 6.494 -3.454 -9.056 1.00 93.00 83 ALA A N 1
ATOM 628 C CA . ALA A 1 83 ? 5.999 -2.105 -9.264 1.00 93.00 83 ALA A CA 1
ATOM 629 C C . ALA A 1 83 ? 4.771 -2.085 -10.190 1.00 93.00 83 ALA A C 1
ATOM 631 O O . ALA A 1 83 ? 3.798 -1.399 -9.887 1.00 93.00 83 ALA A O 1
ATOM 632 N N . PHE A 1 84 ? 4.765 -2.878 -11.267 1.00 93.12 84 PHE A N 1
ATOM 633 C CA . PHE A 1 84 ? 3.587 -3.023 -12.127 1.00 93.12 84 PHE A CA 1
ATOM 634 C C . PHE A 1 84 ? 2.395 -3.648 -11.391 1.00 93.12 84 PHE A C 1
ATOM 636 O O . PHE A 1 84 ? 1.284 -3.125 -11.466 1.00 93.12 84 PHE A O 1
ATOM 643 N N . ALA A 1 85 ? 2.626 -4.732 -10.642 1.00 91.88 85 ALA A N 1
ATOM 644 C CA . ALA A 1 85 ? 1.578 -5.379 -9.855 1.00 91.88 85 ALA A CA 1
ATOM 645 C C . ALA A 1 85 ? 0.980 -4.428 -8.810 1.00 91.88 85 ALA A C 1
ATOM 647 O O . ALA A 1 85 ? -0.234 -4.391 -8.620 1.00 91.88 85 ALA A O 1
ATOM 648 N N . ALA A 1 86 ? 1.829 -3.626 -8.167 1.00 93.81 86 ALA A N 1
ATOM 649 C CA . ALA A 1 86 ? 1.422 -2.620 -7.204 1.00 93.81 86 ALA A CA 1
ATOM 650 C C . ALA A 1 86 ? 0.596 -1.503 -7.866 1.00 93.81 86 ALA A C 1
ATOM 652 O O . ALA A 1 86 ? -0.442 -1.132 -7.325 1.00 93.81 86 ALA A O 1
ATOM 653 N N . VAL A 1 87 ? 0.971 -1.010 -9.054 1.00 96.25 87 VAL A N 1
ATOM 654 C CA . VAL A 1 87 ? 0.132 -0.043 -9.793 1.00 96.25 87 VAL A CA 1
ATOM 655 C C . VAL A 1 87 ? -1.262 -0.617 -10.051 1.00 96.25 87 VAL A C 1
ATOM 657 O O . VAL A 1 87 ? -2.260 0.046 -9.766 1.00 96.25 87 VAL A O 1
ATOM 660 N N . GLU A 1 88 ? -1.357 -1.858 -10.521 1.00 95.69 88 GLU A N 1
ATOM 661 C CA . GLU A 1 88 ? -2.661 -2.441 -10.835 1.00 95.69 88 GLU A CA 1
ATOM 662 C C . GLU A 1 88 ? -3.491 -2.756 -9.596 1.00 95.69 88 GLU A C 1
ATOM 664 O O . GLU A 1 88 ? -4.672 -2.419 -9.560 1.00 95.69 88 GLU A O 1
ATOM 669 N N . LEU A 1 89 ? -2.896 -3.303 -8.534 1.00 93.25 89 LEU A N 1
ATOM 670 C CA . LEU A 1 89 ? -3.608 -3.486 -7.268 1.00 93.25 89 LEU A CA 1
ATOM 671 C C . LEU A 1 89 ? -4.108 -2.150 -6.722 1.00 93.25 89 LEU A C 1
ATOM 673 O O . LEU A 1 89 ? -5.279 -2.042 -6.365 1.00 93.25 89 LEU A O 1
ATOM 677 N N . GLY A 1 90 ? -3.262 -1.116 -6.730 1.00 96.00 90 GLY A N 1
ATOM 678 C CA . GLY A 1 90 ? -3.657 0.229 -6.327 1.00 96.00 90 GLY A CA 1
ATOM 679 C C . GLY A 1 90 ? -4.867 0.735 -7.113 1.00 96.00 90 GLY A C 1
ATOM 680 O O . GLY A 1 90 ? -5.811 1.239 -6.509 1.00 96.00 90 GLY A O 1
ATOM 681 N N . ARG A 1 91 ? -4.895 0.509 -8.435 1.00 95.81 91 ARG A N 1
ATOM 682 C CA . ARG A 1 91 ? -6.023 0.876 -9.308 1.00 95.81 91 ARG A CA 1
ATOM 683 C C . ARG A 1 91 ? -7.296 0.109 -8.968 1.00 95.81 91 ARG A C 1
ATOM 685 O O . ARG A 1 91 ? -8.366 0.711 -8.923 1.00 95.81 91 ARG A O 1
ATOM 692 N N . LEU A 1 92 ? -7.198 -1.193 -8.708 1.00 93.62 92 LEU A N 1
ATOM 693 C CA . LEU A 1 92 ? -8.352 -2.010 -8.326 1.00 93.62 92 LEU A CA 1
ATOM 694 C C . LEU A 1 92 ? -8.974 -1.538 -7.003 1.00 93.62 92 LEU A C 1
ATOM 696 O O . LEU A 1 92 ? -10.200 -1.515 -6.876 1.00 93.62 92 LEU A O 1
ATOM 700 N N . TYR A 1 93 ? -8.150 -1.121 -6.036 1.00 94.06 93 TYR A N 1
ATOM 701 C CA . TYR A 1 93 ? -8.631 -0.524 -4.787 1.00 94.06 93 TYR A CA 1
ATOM 702 C C . TYR A 1 93 ? -9.197 0.887 -4.993 1.00 94.06 93 TYR A C 1
ATOM 704 O O . TYR A 1 93 ? -10.273 1.176 -4.474 1.00 94.06 93 TYR A O 1
ATOM 712 N N . GLU A 1 94 ? -8.529 1.741 -5.777 1.00 95.00 94 GLU A N 1
ATOM 713 C CA . GLU A 1 94 ? -9.004 3.093 -6.117 1.00 95.00 94 GLU A CA 1
ATOM 714 C C . GLU A 1 94 ? -10.395 3.052 -6.775 1.00 95.00 94 GLU A C 1
ATOM 716 O O . GLU A 1 94 ? -11.270 3.846 -6.435 1.00 95.00 94 GLU A O 1
ATOM 721 N N . GLN A 1 95 ? -10.615 2.097 -7.683 1.00 93.25 95 GLN A N 1
ATOM 722 C CA . GLN A 1 95 ? -11.864 1.929 -8.433 1.00 93.25 95 GLN A CA 1
ATOM 723 C C . GLN A 1 95 ? -12.957 1.166 -7.675 1.00 93.25 95 GLN A C 1
ATOM 725 O O . GLN A 1 95 ? -14.017 0.915 -8.243 1.00 93.25 95 GLN A O 1
ATOM 730 N N . ASP A 1 96 ? -12.717 0.798 -6.414 1.00 90.56 96 ASP A N 1
ATOM 731 C CA . ASP A 1 96 ? -13.656 0.032 -5.589 1.00 90.56 96 ASP A CA 1
ATOM 732 C C . ASP A 1 96 ? -14.054 -1.340 -6.161 1.00 90.56 96 ASP A C 1
ATOM 734 O O . ASP A 1 96 ? -15.118 -1.887 -5.882 1.00 90.56 96 ASP A O 1
ATOM 738 N N . ILE A 1 97 ? -13.189 -1.938 -6.972 1.00 84.56 97 ILE A N 1
ATOM 739 C CA . ILE A 1 97 ? -13.478 -3.235 -7.590 1.00 84.56 97 ILE A CA 1
ATOM 740 C C . ILE A 1 97 ? -13.415 -4.361 -6.547 1.00 84.56 97 ILE A C 1
ATOM 742 O O . ILE A 1 97 ? -14.146 -5.344 -6.636 1.00 84.56 97 ILE A O 1
ATOM 746 N N . LEU A 1 98 ? -12.558 -4.207 -5.534 1.00 81.12 98 LEU A N 1
ATOM 747 C CA . LEU A 1 98 ? -12.347 -5.197 -4.474 1.00 81.12 98 LEU A CA 1
ATOM 748 C C . LEU A 1 98 ? -13.229 -4.979 -3.228 1.00 81.12 98 LEU A C 1
ATOM 750 O O . LEU A 1 98 ? -13.082 -5.725 -2.264 1.00 81.12 98 LEU A O 1
ATOM 754 N N . ALA A 1 99 ? -14.126 -3.982 -3.232 1.00 83.88 99 ALA A N 1
ATOM 755 C CA . ALA A 1 99 ? -15.073 -3.691 -2.146 1.00 83.88 99 ALA A CA 1
ATOM 756 C C . ALA A 1 99 ? -14.440 -3.599 -0.736 1.00 83.88 99 ALA A C 1
ATOM 758 O O . ALA A 1 99 ? -14.962 -4.150 0.233 1.00 83.88 99 ALA A O 1
ATOM 759 N N . ALA A 1 100 ? -13.301 -2.912 -0.609 1.00 81.94 100 ALA A N 1
ATOM 760 C CA . ALA A 1 100 ? -12.589 -2.760 0.664 1.00 81.94 100 ALA A CA 1
ATOM 761 C C . ALA A 1 100 ? -13.086 -1.551 1.477 1.00 81.94 100 ALA A C 1
ATOM 763 O O . ALA A 1 100 ? -13.491 -0.548 0.899 1.00 81.94 100 ALA A O 1
ATOM 764 N N . GLU A 1 101 ? -13.017 -1.606 2.810 1.00 76.75 101 GLU A N 1
ATOM 765 C CA . GLU A 1 101 ? -13.394 -0.468 3.672 1.00 76.75 101 GLU A CA 1
ATOM 766 C C . GLU A 1 101 ? -12.379 0.694 3.571 1.00 76.75 101 GLU A C 1
ATOM 768 O O . GLU A 1 101 ? -12.780 1.854 3.487 1.00 76.75 101 GLU A O 1
ATOM 773 N N . ASP A 1 102 ? -11.084 0.389 3.410 1.00 87.62 102 ASP A N 1
ATOM 774 C CA . ASP A 1 102 ? -9.979 1.365 3.402 1.00 87.62 102 ASP A CA 1
ATOM 775 C C . ASP A 1 102 ? -9.372 1.579 2.001 1.00 87.62 102 ASP A C 1
ATOM 777 O O . ASP A 1 102 ? -8.164 1.434 1.778 1.00 87.62 102 ASP A O 1
ATOM 781 N N . LYS A 1 103 ? -10.218 1.896 1.014 1.00 92.12 103 LYS A N 1
ATOM 782 C CA . LYS A 1 103 ? -9.839 1.980 -0.417 1.00 92.12 103 LYS A CA 1
ATOM 783 C C . LYS A 1 103 ? -8.698 2.957 -0.673 1.00 92.12 103 LYS A C 1
ATOM 785 O O . LYS A 1 103 ? -7.734 2.612 -1.351 1.00 92.12 103 LYS A O 1
ATOM 790 N N . PHE A 1 104 ? -8.805 4.162 -0.107 1.00 94.12 104 PHE A N 1
ATOM 791 C CA . PHE A 1 104 ? -7.816 5.223 -0.291 1.00 94.12 104 PHE A CA 1
ATOM 792 C C . PHE A 1 104 ? -6.462 4.826 0.300 1.00 94.12 104 PHE A C 1
ATOM 794 O O . PHE A 1 104 ? -5.464 4.841 -0.415 1.00 94.12 104 PHE A O 1
ATOM 801 N N . ASP A 1 105 ? -6.434 4.412 1.569 1.00 93.19 105 ASP A N 1
ATOM 802 C CA . ASP A 1 105 ? -5.197 4.040 2.265 1.00 93.19 105 ASP A CA 1
ATOM 803 C C . ASP A 1 105 ? -4.528 2.831 1.607 1.00 93.19 105 ASP A C 1
ATOM 805 O O . ASP A 1 105 ? -3.303 2.756 1.504 1.00 93.19 105 ASP A O 1
ATOM 809 N N . THR A 1 106 ? -5.327 1.884 1.119 1.00 92.38 106 THR A N 1
ATOM 810 C CA . THR A 1 106 ? -4.805 0.701 0.438 1.00 92.38 106 THR A CA 1
ATOM 811 C C . THR A 1 106 ? -4.231 1.059 -0.933 1.00 92.38 106 THR A C 1
ATOM 813 O O . THR A 1 106 ? -3.091 0.693 -1.227 1.00 92.38 106 THR A O 1
ATOM 816 N N . ALA A 1 107 ? -4.955 1.839 -1.744 1.00 95.38 107 ALA A N 1
ATOM 817 C CA . ALA A 1 107 ? -4.454 2.334 -3.026 1.00 95.38 107 ALA A CA 1
ATOM 818 C C . ALA A 1 107 ? -3.177 3.172 -2.852 1.00 95.38 107 ALA A C 1
ATOM 820 O O . ALA A 1 107 ? -2.195 2.963 -3.564 1.00 95.38 107 ALA A O 1
ATOM 821 N N . GLN A 1 108 ? -3.153 4.049 -1.844 1.00 95.75 108 GLN A N 1
ATOM 822 C CA . GLN A 1 108 ? -1.986 4.846 -1.473 1.00 95.75 108 GLN A CA 1
ATOM 823 C C . GLN A 1 108 ? -0.775 3.962 -1.182 1.00 95.75 108 GLN A C 1
ATOM 825 O O . GLN A 1 108 ? 0.299 4.224 -1.718 1.00 95.75 108 GLN A O 1
ATOM 830 N N . ARG A 1 109 ? -0.921 2.923 -0.348 1.00 93.12 109 ARG A N 1
ATOM 831 C CA . ARG A 1 109 ? 0.189 2.017 -0.005 1.00 93.12 109 ARG A CA 1
ATOM 832 C C . ARG A 1 109 ? 0.773 1.350 -1.246 1.00 93.12 109 ARG A C 1
ATOM 834 O O . ARG A 1 109 ? 1.993 1.304 -1.392 1.00 93.12 109 ARG A O 1
ATOM 841 N N . TYR A 1 110 ? -0.079 0.866 -2.147 1.00 94.56 110 TYR A N 1
ATOM 842 C CA . TYR A 1 110 ? 0.376 0.223 -3.376 1.00 94.56 110 TYR A CA 1
ATOM 843 C C . TYR A 1 110 ? 1.051 1.208 -4.337 1.00 94.56 110 TYR A C 1
ATOM 845 O O . TYR A 1 110 ? 2.140 0.925 -4.836 1.00 94.56 110 TYR A O 1
ATOM 853 N N . TYR A 1 111 ? 0.480 2.395 -4.547 1.00 96.44 111 TYR A N 1
ATOM 854 C CA . TYR A 1 111 ? 1.111 3.405 -5.396 1.00 96.44 111 TYR A CA 1
ATOM 855 C C . TYR A 1 111 ? 2.414 3.948 -4.812 1.00 96.44 111 TYR A C 1
ATOM 857 O O . TYR A 1 111 ? 3.366 4.140 -5.562 1.00 96.44 111 TYR A O 1
ATOM 865 N N . ALA A 1 112 ? 2.498 4.127 -3.492 1.00 93.25 112 ALA A N 1
ATOM 866 C CA . ALA A 1 112 ? 3.736 4.501 -2.811 1.00 93.25 112 ALA A CA 1
ATOM 867 C C . ALA A 1 112 ? 4.820 3.435 -2.975 1.00 93.25 112 ALA A C 1
ATOM 869 O O . ALA A 1 112 ? 5.976 3.775 -3.208 1.00 93.25 112 ALA A O 1
ATOM 870 N N . MET A 1 113 ? 4.456 2.151 -2.931 1.00 91.19 113 MET A N 1
ATOM 871 C CA . MET A 1 113 ? 5.408 1.081 -3.216 1.00 91.19 113 MET A CA 1
ATOM 872 C C . MET A 1 113 ? 5.884 1.112 -4.673 1.00 91.19 113 MET A C 1
ATOM 874 O O . MET A 1 113 ? 7.082 1.022 -4.923 1.00 91.19 113 MET A O 1
ATOM 878 N N . ALA A 1 114 ? 4.975 1.265 -5.639 1.00 94.12 114 ALA A N 1
ATOM 879 C CA . ALA A 1 114 ? 5.351 1.362 -7.047 1.00 94.12 114 ALA A CA 1
ATOM 880 C C . ALA A 1 114 ? 6.258 2.573 -7.324 1.00 94.12 114 ALA A C 1
ATOM 882 O O . ALA A 1 114 ? 7.245 2.456 -8.049 1.00 94.12 114 ALA A O 1
ATOM 883 N N . ASP A 1 115 ? 5.927 3.727 -6.741 1.00 93.62 115 ASP A N 1
ATOM 884 C CA . ASP A 1 115 ? 6.712 4.959 -6.824 1.00 93.62 115 ASP A CA 1
ATOM 885 C C . ASP A 1 115 ? 8.111 4.794 -6.224 1.00 93.62 115 ASP A C 1
ATOM 887 O O . ASP A 1 115 ? 9.085 5.219 -6.861 1.00 93.62 115 ASP A O 1
ATOM 891 N N . ALA A 1 116 ? 8.198 4.150 -5.050 1.00 90.31 116 ALA A N 1
ATOM 892 C CA . ALA A 1 116 ? 9.459 3.799 -4.413 1.00 90.31 116 ALA A CA 1
ATOM 893 C C . ALA A 1 116 ? 10.302 2.980 -5.386 1.00 90.31 116 ALA A C 1
ATOM 895 O O . ALA A 1 116 ? 11.369 3.449 -5.748 1.00 90.31 116 ALA A O 1
ATOM 896 N N . LEU A 1 117 ? 9.759 1.886 -5.942 1.00 90.00 117 LEU A N 1
ATOM 897 C CA . LEU A 1 117 ? 10.373 0.989 -6.946 1.00 90.00 117 LEU A CA 1
ATOM 898 C C . LEU A 1 117 ? 10.690 1.628 -8.312 1.00 90.00 117 LEU A C 1
ATOM 900 O O . LEU A 1 117 ? 10.981 0.921 -9.279 1.00 90.00 117 LEU A O 1
ATOM 904 N N . GLY A 1 118 ? 10.632 2.953 -8.419 1.00 91.31 118 GLY A N 1
ATOM 905 C CA . GLY A 1 118 ? 11.034 3.681 -9.615 1.00 91.31 118 GLY A CA 1
ATOM 906 C C . GLY A 1 118 ? 9.962 3.769 -10.697 1.00 91.31 118 GLY A C 1
ATOM 907 O O . GLY A 1 118 ? 10.238 4.331 -11.755 1.00 91.31 118 GLY A O 1
ATOM 908 N N . SER A 1 119 ? 8.744 3.264 -10.463 1.00 93.69 119 SER A N 1
ATOM 909 C CA . SER A 1 119 ? 7.706 3.246 -11.497 1.00 93.69 119 SER A CA 1
ATOM 910 C C . SER A 1 119 ? 7.232 4.662 -11.848 1.00 93.69 119 SER A C 1
ATOM 912 O O . SER A 1 119 ? 6.715 5.361 -10.967 1.00 93.69 119 SER A O 1
ATOM 914 N N . PRO A 1 120 ? 7.320 5.081 -13.129 1.00 93.94 120 PRO A N 1
ATOM 915 C CA . PRO A 1 120 ? 6.719 6.329 -13.597 1.00 93.94 120 PRO A CA 1
ATOM 916 C C . PRO A 1 120 ? 5.214 6.383 -13.304 1.00 93.94 120 PRO A C 1
ATOM 918 O O . PRO A 1 120 ? 4.688 7.394 -12.830 1.00 93.94 120 PRO A O 1
ATOM 921 N N . TYR A 1 121 ? 4.525 5.264 -13.542 1.00 95.69 121 TYR A N 1
ATOM 922 C CA . TYR A 1 121 ? 3.086 5.134 -13.333 1.00 95.69 121 TYR A CA 1
ATOM 923 C C . TYR A 1 121 ? 2.713 5.170 -11.850 1.00 95.69 121 TYR A C 1
ATOM 925 O O . TYR A 1 121 ? 1.689 5.752 -11.505 1.00 95.69 121 TYR A O 1
ATOM 933 N N . GLY A 1 122 ? 3.554 4.612 -10.972 1.00 96.44 122 GL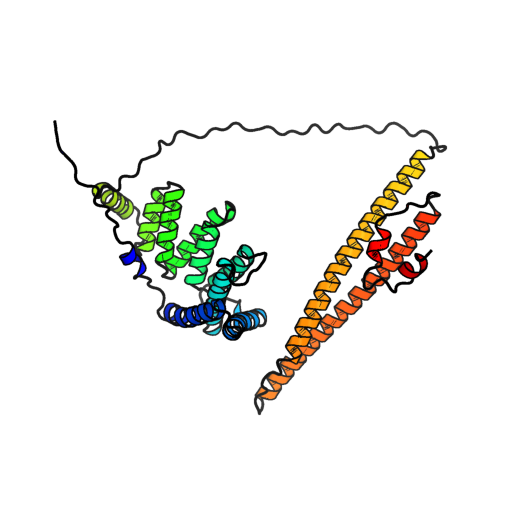Y A N 1
ATOM 934 C CA . GLY A 1 122 ? 3.383 4.705 -9.520 1.00 96.44 122 GLY A CA 1
ATOM 935 C C . GLY A 1 122 ? 3.388 6.154 -9.036 1.00 96.44 122 GLY A C 1
ATOM 936 O O . GLY A 1 122 ? 2.447 6.580 -8.366 1.00 96.44 122 GLY A O 1
ATOM 937 N N . SER A 1 123 ? 4.386 6.942 -9.456 1.00 96.44 123 SER A N 1
ATOM 938 C CA . SER A 1 123 ? 4.471 8.373 -9.126 1.00 96.44 123 SER A CA 1
ATOM 939 C C . SER A 1 123 ? 3.260 9.152 -9.649 1.00 96.44 123 SER A C 1
ATOM 941 O O . SER A 1 123 ? 2.650 9.927 -8.912 1.00 96.44 123 SER A O 1
ATOM 943 N N . HIS A 1 124 ? 2.873 8.912 -10.908 1.00 97.00 124 HIS A N 1
ATOM 944 C CA . HIS A 1 124 ? 1.696 9.539 -11.508 1.00 97.00 124 HIS A CA 1
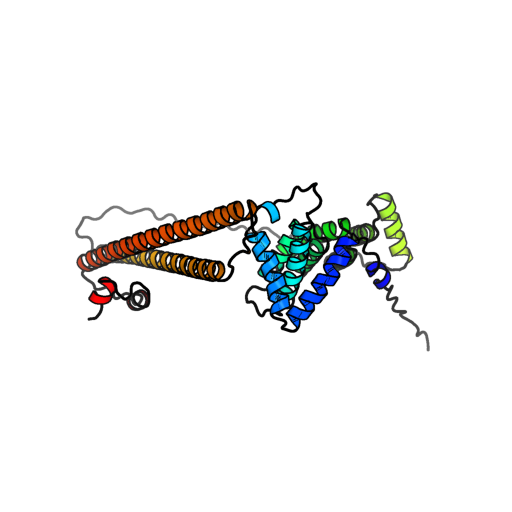ATOM 945 C C . HIS A 1 124 ? 0.421 9.239 -10.709 1.00 97.00 124 HIS A C 1
ATOM 947 O O . HIS A 1 124 ? -0.270 10.163 -10.279 1.00 97.00 124 HIS A O 1
ATOM 953 N N . ARG A 1 125 ? 0.138 7.952 -10.468 1.00 97.88 125 ARG A N 1
ATOM 954 C CA . ARG A 1 125 ? -1.078 7.492 -9.786 1.00 97.88 125 ARG A CA 1
ATOM 955 C C . ARG A 1 125 ? -1.152 7.965 -8.339 1.00 97.88 125 ARG A C 1
ATOM 957 O O . ARG A 1 125 ? -2.217 8.381 -7.891 1.00 97.88 125 ARG A O 1
ATOM 964 N N . LEU A 1 126 ? -0.028 7.969 -7.619 1.00 97.69 126 LEU A N 1
ATOM 965 C CA . LEU A 1 126 ? 0.024 8.498 -6.257 1.00 97.69 126 LEU A CA 1
ATOM 966 C C . LEU A 1 126 ? -0.279 10.001 -6.229 1.00 97.69 126 LEU A C 1
ATOM 968 O O . LEU A 1 126 ? -1.066 10.464 -5.405 1.00 97.69 126 LEU A O 1
ATOM 972 N N . GLY A 1 127 ? 0.298 10.755 -7.168 1.00 97.75 127 GLY A N 1
ATOM 973 C CA . GLY A 1 127 ? 0.027 12.178 -7.328 1.00 97.75 127 GLY A CA 1
ATOM 974 C C . GLY A 1 127 ? -1.443 12.469 -7.638 1.00 97.75 127 GLY A C 1
ATOM 975 O O . GLY A 1 127 ? -2.058 13.315 -6.988 1.00 97.75 127 GLY A O 1
ATOM 976 N N . THR A 1 128 ? -2.055 11.738 -8.574 1.00 97.56 128 THR A N 1
ATOM 977 C CA . THR A 1 128 ? -3.483 11.904 -8.891 1.00 97.56 128 THR A CA 1
ATOM 978 C C . THR A 1 128 ? -4.386 11.505 -7.726 1.00 97.56 128 THR A C 1
ATOM 980 O O . THR A 1 128 ? -5.342 12.225 -7.426 1.00 97.56 128 THR A O 1
ATOM 983 N N . LEU A 1 129 ? -4.052 10.419 -7.018 1.00 97.06 129 LEU A N 1
ATOM 984 C CA . LEU A 1 129 ? -4.772 9.982 -5.824 1.00 97.06 129 LEU A CA 1
ATOM 985 C C . LEU A 1 129 ? -4.758 11.091 -4.762 1.00 97.06 129 LEU A C 1
ATOM 987 O O . LEU A 1 129 ? -5.810 11.483 -4.253 1.00 97.06 129 LEU A O 1
ATOM 991 N N . TYR A 1 130 ? -3.590 11.673 -4.487 1.00 97.19 130 TYR A N 1
ATOM 992 C CA . TYR A 1 130 ? -3.441 12.769 -3.529 1.00 97.19 130 TYR A CA 1
ATOM 993 C C . TYR A 1 130 ? -4.153 14.056 -3.952 1.00 97.19 130 TYR A C 1
ATOM 995 O O . TYR A 1 130 ? -4.762 14.706 -3.101 1.00 97.19 130 TYR A O 1
ATOM 1003 N N . LEU A 1 131 ? -4.158 14.399 -5.245 1.00 96.56 131 LEU A N 1
ATOM 1004 C CA . LEU A 1 131 ? -4.941 15.528 -5.764 1.00 96.56 131 LEU A CA 1
ATOM 1005 C C . LEU A 1 131 ? -6.448 15.350 -5.547 1.00 96.56 131 LEU A C 1
ATOM 1007 O O . LEU A 1 131 ? -7.149 16.331 -5.289 1.00 96.56 131 LEU A O 1
ATOM 1011 N N . SER A 1 132 ? -6.946 14.117 -5.665 1.00 95.44 132 SER A N 1
ATOM 1012 C CA . SER A 1 132 ? -8.365 13.794 -5.475 1.00 95.44 132 SER A CA 1
ATOM 1013 C C . SER A 1 132 ? -8.789 13.722 -4.002 1.00 95.44 132 SER A C 1
ATOM 1015 O O . SER A 1 132 ? -9.982 13.778 -3.701 1.00 95.44 132 SER A O 1
ATOM 1017 N N . SER A 1 133 ? -7.826 13.631 -3.079 1.00 95.19 133 SER A N 1
ATOM 1018 C CA . SER A 1 133 ? -8.096 13.486 -1.651 1.00 95.19 133 SER A CA 1
ATOM 1019 C C . SER A 1 133 ? -8.837 14.694 -1.073 1.00 95.19 133 SER A C 1
ATOM 1021 O O . SER A 1 133 ? -8.567 15.850 -1.417 1.00 95.19 133 SER A O 1
ATOM 1023 N N . SER A 1 134 ? -9.733 14.442 -0.115 1.00 93.38 134 SER A N 1
ATOM 1024 C CA . SER A 1 134 ? -10.379 15.485 0.690 1.00 93.38 134 SER A CA 1
ATOM 1025 C C . SER A 1 134 ? -9.400 16.174 1.649 1.00 93.38 134 SER A C 1
ATOM 1027 O O . SER A 1 134 ? -9.610 17.341 1.993 1.00 93.38 134 SER A O 1
ATOM 1029 N N . SER A 1 135 ? -8.289 15.518 2.000 1.00 94.12 135 SER A N 1
ATOM 1030 C CA . SER A 1 135 ? -7.246 16.070 2.866 1.00 94.12 135 SER A CA 1
ATOM 1031 C C . SER A 1 135 ? -6.448 17.177 2.163 1.00 94.12 135 SER A C 1
ATOM 1033 O O . SER A 1 135 ? -5.810 16.920 1.136 1.00 94.12 135 SER A O 1
ATOM 1035 N N . PRO A 1 136 ? -6.404 18.404 2.717 1.00 90.50 136 PRO A N 1
ATOM 1036 C CA . PRO A 1 136 ? -5.539 19.465 2.204 1.00 90.50 136 PRO A CA 1
ATOM 1037 C C . PRO A 1 136 ? -4.053 19.088 2.219 1.00 90.50 136 PRO A C 1
ATOM 1039 O O . PRO A 1 136 ? -3.331 19.465 1.301 1.00 90.50 136 PRO A O 1
ATOM 1042 N N . ALA A 1 137 ? -3.620 18.311 3.218 1.00 89.75 137 ALA A N 1
ATOM 1043 C CA . ALA A 1 137 ? -2.229 17.887 3.360 1.00 89.75 137 ALA A CA 1
ATOM 1044 C C . ALA A 1 137 ? -1.789 16.950 2.224 1.00 89.75 137 ALA A C 1
ATOM 1046 O O . ALA A 1 137 ? -0.674 17.072 1.727 1.00 89.75 137 ALA A O 1
ATOM 1047 N N . TYR A 1 138 ? -2.669 16.052 1.763 1.00 92.19 138 TYR A N 1
ATOM 1048 C CA . TYR A 1 138 ? -2.365 15.215 0.600 1.00 92.19 138 TYR A CA 1
ATOM 1049 C C . TYR A 1 138 ? -2.304 16.048 -0.682 1.00 92.19 138 TYR A C 1
ATOM 1051 O O . TYR A 1 138 ? -1.348 15.934 -1.449 1.00 92.19 138 TYR A O 1
ATOM 1059 N N . ARG A 1 139 ? -3.258 16.964 -0.884 1.00 93.75 139 ARG A N 1
ATOM 1060 C CA . ARG A 1 139 ? -3.255 17.828 -2.073 1.00 93.75 139 ARG A CA 1
ATOM 1061 C C . ARG A 1 139 ? -2.003 18.699 -2.176 1.00 93.75 139 ARG A C 1
ATOM 1063 O O . ARG A 1 139 ? -1.524 18.904 -3.285 1.00 93.75 139 ARG A O 1
ATOM 1070 N N . SER A 1 140 ? -1.452 19.176 -1.056 1.00 87.44 140 SER A N 1
ATOM 1071 C CA . SER A 1 140 ? -0.249 20.018 -1.077 1.00 87.44 140 SER A CA 1
ATOM 1072 C C . SER A 1 140 ? 1.027 19.262 -1.453 1.00 87.44 140 SER A C 1
ATOM 1074 O O . SER A 1 140 ? 1.946 19.878 -1.982 1.00 87.44 140 SER A O 1
ATOM 1076 N N . VAL A 1 141 ? 1.102 17.948 -1.211 1.00 93.94 141 VAL A N 1
ATOM 1077 C CA . VAL A 1 141 ? 2.268 17.124 -1.593 1.00 93.94 141 VAL A CA 1
ATOM 1078 C C . VAL A 1 141 ? 2.119 16.461 -2.962 1.00 93.94 141 VAL A C 1
ATOM 1080 O O . VAL A 1 141 ? 3.105 15.997 -3.529 1.00 93.94 141 VAL A O 1
ATOM 1083 N N . ALA A 1 142 ? 0.908 16.426 -3.520 1.00 95.12 142 ALA A N 1
ATOM 1084 C CA . ALA A 1 142 ? 0.631 15.795 -4.805 1.00 95.12 142 ALA A CA 1
ATOM 1085 C C . ALA A 1 142 ? 1.524 16.282 -5.969 1.00 95.12 142 ALA A C 1
ATOM 1087 O O . ALA A 1 142 ? 1.958 15.430 -6.754 1.00 95.12 142 ALA A O 1
ATOM 1088 N N . PRO A 1 143 ? 1.870 17.587 -6.081 1.00 94.94 143 PRO A N 1
ATOM 1089 C CA . PRO A 1 143 ? 2.722 18.053 -7.168 1.00 94.94 143 PRO A CA 1
ATOM 1090 C C . PRO A 1 143 ? 4.095 17.382 -7.221 1.00 94.94 143 PRO A C 1
ATOM 1092 O O . PRO A 1 143 ? 4.569 17.062 -8.305 1.00 94.94 143 PRO A O 1
ATOM 1095 N N . VAL A 1 144 ? 4.683 17.061 -6.063 1.00 92.81 144 VAL A N 1
ATOM 1096 C CA . VAL A 1 144 ? 6.000 16.408 -5.967 1.00 92.81 144 VAL A CA 1
ATOM 1097 C C . VAL A 1 144 ? 6.016 15.069 -6.712 1.00 92.81 144 VAL A C 1
ATOM 1099 O O . VAL A 1 144 ? 6.959 14.763 -7.443 1.00 92.81 144 VAL A O 1
ATOM 1102 N N . PHE A 1 145 ? 4.958 14.271 -6.558 1.00 94.81 145 PHE A N 1
ATOM 1103 C CA . PHE A 1 145 ? 4.852 12.963 -7.205 1.00 94.81 145 PHE A CA 1
ATOM 1104 C C . PHE A 1 145 ? 4.552 13.083 -8.701 1.00 94.81 145 PHE A C 1
ATOM 1106 O O . PHE A 1 145 ? 5.106 12.333 -9.504 1.00 94.81 145 PHE A O 1
ATOM 1113 N N . LEU A 1 146 ? 3.735 14.060 -9.099 1.00 95.62 146 LEU A N 1
ATOM 1114 C CA . LEU A 1 146 ? 3.447 14.305 -10.511 1.00 95.62 146 LEU A CA 1
ATOM 1115 C C . LEU A 1 146 ? 4.682 14.821 -11.256 1.00 95.62 146 LEU A C 1
ATOM 1117 O O . LEU A 1 146 ? 4.985 14.316 -12.333 1.00 95.62 146 LEU A O 1
ATOM 1121 N N . GLU A 1 147 ? 5.446 15.747 -10.674 1.00 91.75 147 GLU A N 1
ATOM 1122 C CA . GLU A 1 147 ? 6.721 16.201 -11.240 1.00 91.75 147 GLU A CA 1
ATOM 1123 C C . GLU A 1 147 ? 7.709 15.048 -11.408 1.00 91.75 147 GLU A C 1
ATOM 1125 O O . GLU A 1 147 ? 8.355 14.929 -12.451 1.00 91.75 147 GLU A O 1
ATOM 1130 N N . ARG A 1 148 ? 7.798 14.158 -10.412 1.00 92.19 148 ARG A N 1
ATOM 1131 C CA . ARG A 1 148 ? 8.604 12.937 -10.515 1.00 92.19 148 ARG A CA 1
ATOM 1132 C C . ARG A 1 148 ? 8.123 12.039 -11.656 1.00 92.19 148 ARG A C 1
ATOM 1134 O O . ARG A 1 148 ? 8.951 11.537 -12.409 1.00 92.19 148 ARG A O 1
ATOM 1141 N N . GLY A 1 149 ? 6.809 11.889 -11.823 1.00 92.56 149 GLY A N 1
ATOM 1142 C CA . GLY A 1 149 ? 6.213 11.189 -12.961 1.00 92.56 149 GLY A CA 1
ATOM 1143 C C . GLY A 1 149 ? 6.624 11.799 -14.305 1.00 92.56 149 GLY A C 1
ATOM 1144 O O . GLY A 1 149 ? 7.007 11.053 -15.200 1.00 92.56 149 GLY A O 1
ATOM 1145 N N . ILE A 1 150 ? 6.636 13.133 -14.431 1.00 90.69 150 ILE A N 1
ATOM 1146 C CA . ILE A 1 150 ? 7.088 13.818 -15.658 1.00 90.69 150 ILE A CA 1
ATOM 1147 C C . ILE A 1 150 ? 8.567 13.544 -15.924 1.00 90.69 150 ILE A C 1
ATOM 1149 O O . ILE A 1 150 ? 8.926 13.184 -17.039 1.00 90.69 150 ILE A O 1
ATOM 1153 N N . ARG A 1 151 ? 9.427 13.647 -14.901 1.00 88.50 151 ARG A N 1
ATOM 1154 C CA . ARG A 1 151 ? 10.865 13.344 -15.038 1.00 88.50 151 ARG A CA 1
ATOM 1155 C C . ARG A 1 151 ? 11.130 11.895 -15.456 1.00 88.50 151 ARG A C 1
ATOM 1157 O O . ARG A 1 151 ? 12.155 11.629 -16.068 1.00 88.50 151 ARG A O 1
ATOM 1164 N N . ARG A 1 152 ? 10.214 10.976 -15.133 1.00 89.00 152 ARG A N 1
ATOM 1165 C CA . ARG A 1 152 ? 10.243 9.560 -15.540 1.00 89.00 152 ARG A CA 1
ATOM 1166 C C . ARG A 1 152 ? 9.471 9.288 -16.847 1.00 89.00 152 ARG A C 1
ATOM 1168 O O . ARG A 1 152 ? 9.266 8.130 -17.199 1.00 89.00 152 ARG A O 1
ATOM 1175 N N . GLY A 1 153 ? 9.033 10.334 -17.552 1.00 87.75 153 GLY A N 1
ATOM 1176 C CA . GLY A 1 153 ? 8.448 10.251 -18.894 1.00 87.75 153 GLY A CA 1
ATOM 1177 C C . GLY A 1 153 ? 6.916 10.248 -18.972 1.00 87.75 153 GLY A C 1
ATOM 1178 O O . GLY A 1 153 ? 6.387 10.131 -20.072 1.00 87.75 153 GLY A O 1
ATOM 1179 N N . VAL A 1 154 ? 6.181 10.385 -17.859 1.00 90.94 154 VAL A N 1
ATOM 1180 C CA . VAL A 1 154 ? 4.702 10.400 -17.866 1.00 90.94 154 VAL A CA 1
ATOM 1181 C C . VAL A 1 154 ? 4.169 11.800 -18.170 1.00 90.94 154 VAL A C 1
ATOM 1183 O O . VAL A 1 154 ? 3.997 12.625 -17.266 1.00 90.94 154 VAL A O 1
ATOM 1186 N N . ALA A 1 155 ? 3.831 12.070 -19.428 1.00 88.06 155 ALA A N 1
ATOM 1187 C CA . ALA A 1 155 ? 3.291 13.354 -19.873 1.00 88.06 155 ALA A CA 1
ATOM 1188 C C . ALA A 1 155 ? 1.923 13.657 -19.237 1.00 88.06 155 ALA A C 1
ATOM 1190 O O . ALA A 1 155 ? 1.613 14.810 -18.924 1.00 88.06 155 ALA A O 1
ATOM 1191 N N . ALA A 1 156 ? 1.120 12.622 -18.957 1.00 89.38 156 ALA A N 1
ATOM 1192 C CA . ALA A 1 156 ? -0.175 12.767 -18.284 1.00 89.38 156 ALA A CA 1
ATOM 1193 C C . ALA A 1 156 ? -0.071 13.457 -16.906 1.00 89.38 156 ALA A C 1
ATOM 1195 O O . ALA A 1 156 ? -1.006 14.137 -16.478 1.00 89.38 156 ALA A O 1
ATOM 1196 N N . SER A 1 157 ? 1.074 13.350 -16.224 1.00 93.25 157 SER A N 1
ATOM 1197 C CA . SER A 1 157 ? 1.313 14.051 -14.958 1.00 93.25 157 SER A CA 1
ATOM 1198 C C . SER A 1 157 ? 1.344 15.573 -15.117 1.00 93.25 157 SER A C 1
ATOM 1200 O O . SER A 1 157 ? 0.856 16.287 -14.242 1.00 93.25 157 SER A O 1
ATOM 1202 N N . ALA A 1 158 ? 1.843 16.086 -16.246 1.00 90.75 158 ALA A N 1
ATOM 1203 C CA . ALA A 1 158 ? 1.841 17.521 -16.525 1.00 90.75 158 ALA A CA 1
ATOM 1204 C C . ALA A 1 158 ? 0.423 18.059 -16.720 1.00 90.75 158 ALA A C 1
ATOM 1206 O O . ALA A 1 158 ? 0.099 19.140 -16.235 1.00 90.75 158 ALA A O 1
ATOM 1207 N N . VAL A 1 159 ? -0.448 17.279 -17.366 1.00 90.88 159 VAL A N 1
ATOM 1208 C CA . VAL A 1 159 ? -1.863 17.638 -17.522 1.00 90.88 159 VAL A CA 1
ATOM 1209 C C . VAL A 1 159 ? -2.532 17.764 -16.151 1.00 90.88 159 VAL A C 1
ATOM 1211 O O . VAL A 1 159 ? -3.176 18.776 -15.877 1.00 90.88 159 VAL A O 1
ATOM 1214 N N . ALA A 1 160 ? -2.313 16.791 -15.259 1.00 93.38 160 ALA A N 1
ATOM 1215 C CA . ALA A 1 160 ? -2.851 16.823 -13.898 1.00 93.38 160 ALA A CA 1
ATOM 1216 C C . ALA A 1 160 ? -2.360 18.045 -13.095 1.00 93.38 160 ALA A C 1
ATOM 1218 O O . ALA A 1 160 ? -3.147 18.692 -12.401 1.00 93.38 160 ALA A O 1
ATOM 1219 N N . LEU A 1 161 ? -1.080 18.404 -13.231 1.00 94.00 161 LEU A N 1
ATOM 1220 C CA . LEU A 1 161 ? -0.499 19.589 -12.597 1.00 94.00 161 LEU A CA 1
ATOM 1221 C C . LEU A 1 161 ? -1.069 20.906 -13.142 1.00 94.00 161 LEU A C 1
ATOM 1223 O O . LEU A 1 161 ? -1.394 21.806 -12.367 1.00 94.00 161 LEU A O 1
ATOM 1227 N N . VAL A 1 162 ? -1.250 21.022 -14.461 1.00 91.19 162 VAL A N 1
ATOM 1228 C CA . VAL A 1 162 ? -1.881 22.200 -15.080 1.00 91.19 162 VAL A CA 1
ATOM 1229 C C . VAL A 1 162 ? -3.332 22.340 -14.620 1.00 91.19 162 VAL A C 1
ATOM 1231 O O . VAL A 1 162 ? -3.779 23.444 -14.300 1.00 91.19 162 VAL A O 1
ATOM 1234 N N . GLU A 1 163 ? -4.078 21.237 -14.525 1.00 91.06 163 GLU A N 1
ATOM 1235 C CA . GLU A 1 163 ? -5.434 21.264 -13.978 1.00 91.06 163 GLU A CA 1
ATOM 1236 C C . GLU A 1 163 ? -5.468 21.696 -12.512 1.00 91.06 163 GLU A C 1
ATOM 1238 O O . GLU A 1 163 ? -6.348 22.474 -12.127 1.00 91.06 163 GLU A O 1
ATOM 1243 N N . TYR A 1 164 ? -4.524 21.215 -11.702 1.00 93.00 164 TYR A N 1
ATOM 1244 C CA . TYR A 1 164 ? -4.378 21.619 -10.308 1.00 93.00 164 TYR A CA 1
ATOM 1245 C C . TYR A 1 164 ? -4.102 23.123 -10.186 1.00 93.00 164 TYR A C 1
ATOM 1247 O O . TYR A 1 164 ? -4.862 23.826 -9.518 1.00 93.00 164 TYR A O 1
ATOM 1255 N N . ALA A 1 165 ? -3.106 23.632 -10.914 1.00 92.12 165 ALA A N 1
ATOM 1256 C CA . ALA A 1 165 ? -2.752 25.051 -10.942 1.00 92.12 165 ALA A CA 1
ATOM 1257 C C . ALA A 1 165 ? -3.916 25.938 -11.419 1.00 92.12 165 ALA A C 1
ATOM 1259 O O . ALA A 1 165 ? -4.173 27.015 -10.876 1.00 92.12 165 ALA A O 1
ATOM 1260 N N . ARG A 1 166 ? -4.709 25.450 -12.382 1.00 90.56 166 ARG A N 1
ATOM 1261 C CA . ARG A 1 166 ? -5.933 26.130 -12.824 1.00 90.56 166 ARG A CA 1
ATOM 1262 C C . ARG A 1 166 ? -6.977 26.223 -11.709 1.00 90.56 166 ARG A C 1
ATOM 1264 O O . ARG A 1 166 ? -7.639 27.252 -11.585 1.00 90.56 166 ARG A O 1
ATOM 1271 N N . ARG A 1 167 ? -7.155 25.166 -10.905 1.00 90.12 167 ARG A N 1
ATOM 1272 C CA . ARG A 1 167 ? -8.106 25.158 -9.774 1.00 90.12 167 ARG A CA 1
ATOM 1273 C C . ARG A 1 167 ? -7.661 26.095 -8.651 1.00 90.12 167 ARG A C 1
ATOM 1275 O O . ARG A 1 167 ? -8.514 26.761 -8.071 1.00 90.12 167 ARG A O 1
ATOM 1282 N N . THR A 1 168 ? -6.358 26.181 -8.382 1.00 91.25 168 THR A N 1
ATOM 1283 C CA . THR A 1 168 ? -5.782 27.105 -7.386 1.00 91.25 168 THR A CA 1
ATOM 1284 C C . THR A 1 168 ? -5.612 28.530 -7.912 1.00 91.25 168 THR A C 1
ATOM 1286 O O . THR A 1 168 ? -5.331 29.432 -7.129 1.00 91.25 168 THR A O 1
ATOM 1289 N N . ARG A 1 169 ? -5.848 28.749 -9.215 1.00 91.75 169 ARG A N 1
ATOM 1290 C CA . ARG A 1 169 ? -5.674 30.032 -9.912 1.00 91.75 169 ARG A CA 1
ATOM 1291 C C . ARG A 1 169 ? -4.241 30.570 -9.786 1.00 91.75 169 ARG A C 1
ATOM 1293 O O . ARG A 1 169 ? -4.050 31.779 -9.704 1.00 91.75 169 ARG A O 1
ATOM 1300 N N . ASN A 1 170 ? -3.254 29.673 -9.785 1.00 90.12 170 ASN A N 1
ATOM 1301 C CA . ASN A 1 170 ? -1.841 30.034 -9.802 1.00 90.12 170 ASN A CA 1
ATOM 1302 C C . ASN A 1 170 ? -1.313 30.022 -11.247 1.00 90.12 170 ASN A C 1
ATOM 1304 O O . ASN A 1 170 ? -1.106 28.964 -11.843 1.00 90.12 170 ASN A O 1
ATOM 1308 N N . GLU A 1 171 ? -1.146 31.207 -11.837 1.00 86.75 171 GLU A N 1
ATOM 1309 C CA . GLU A 1 171 ? -0.708 31.359 -13.230 1.00 86.75 171 GLU A CA 1
ATOM 1310 C C . GLU A 1 171 ? 0.747 30.935 -13.447 1.00 86.75 171 GLU A C 1
ATOM 1312 O O . GLU A 1 171 ? 1.054 30.321 -14.472 1.00 86.75 171 GLU A O 1
ATOM 1317 N N . GLU A 1 172 ? 1.623 31.209 -12.478 1.00 87.62 172 GLU A N 1
ATOM 1318 C CA . GLU A 1 172 ? 3.039 30.835 -12.542 1.00 87.62 172 GLU A CA 1
ATOM 1319 C C . GLU A 1 172 ? 3.191 29.313 -12.602 1.00 87.62 172 GLU A C 1
ATOM 1321 O O . GLU A 1 172 ? 3.877 28.793 -13.486 1.00 87.62 172 GLU A O 1
ATOM 1326 N N . ASP A 1 173 ? 2.446 28.600 -11.754 1.00 88.69 173 ASP A N 1
ATOM 1327 C CA . ASP A 1 173 ? 2.398 27.138 -11.737 1.00 88.69 173 ASP A CA 1
ATOM 1328 C C . ASP A 1 173 ? 1.869 26.567 -13.061 1.00 88.69 173 ASP A C 1
ATOM 1330 O O . ASP A 1 173 ? 2.443 25.625 -13.605 1.00 88.69 173 ASP A O 1
ATOM 1334 N N . MET A 1 174 ? 0.801 27.141 -13.635 1.00 87.00 174 MET A N 1
ATOM 1335 C CA . MET A 1 174 ? 0.263 26.667 -14.921 1.00 87.00 174 MET A CA 1
ATOM 1336 C C . MET A 1 174 ? 1.317 26.729 -16.032 1.00 87.00 174 MET A C 1
ATOM 1338 O O . MET A 1 174 ? 1.437 25.792 -16.827 1.00 87.00 174 MET A O 1
ATOM 1342 N N . ILE A 1 175 ? 2.085 27.819 -16.095 1.00 84.50 175 ILE A N 1
ATOM 1343 C CA . ILE A 1 175 ? 3.157 28.000 -17.081 1.00 84.50 175 ILE A CA 1
ATOM 1344 C C . ILE A 1 175 ? 4.303 27.033 -16.803 1.00 84.50 175 ILE A C 1
ATOM 1346 O O . ILE A 1 175 ? 4.779 26.373 -17.729 1.00 84.50 175 ILE A O 1
ATOM 1350 N N . TYR A 1 176 ? 4.720 26.932 -15.541 1.00 87.25 176 TYR A N 1
ATOM 1351 C CA . TYR A 1 176 ? 5.783 26.035 -15.111 1.00 87.25 176 TYR A CA 1
ATOM 1352 C C . TYR A 1 176 ? 5.474 24.581 -15.489 1.00 87.25 176 TYR A C 1
ATOM 1354 O O . TYR A 1 176 ? 6.252 23.954 -16.210 1.00 87.25 176 TYR A O 1
ATOM 1362 N N . TYR A 1 177 ? 4.299 24.071 -15.118 1.00 88.00 177 TYR A N 1
ATOM 1363 C CA . TYR A 1 177 ? 3.903 22.693 -15.402 1.00 88.00 177 TYR A CA 1
ATOM 1364 C C . TYR A 1 177 ? 3.669 22.428 -16.893 1.00 88.00 177 TYR A C 1
ATOM 1366 O O . TYR A 1 177 ? 3.998 21.346 -17.380 1.00 88.00 177 TYR A O 1
ATOM 1374 N N . SER A 1 178 ? 3.173 23.419 -17.644 1.00 84.31 178 SER A N 1
ATOM 1375 C CA . SER A 1 178 ? 3.050 23.309 -19.106 1.00 84.31 178 SER A CA 1
ATOM 1376 C C . SER A 1 178 ? 4.415 23.147 -19.775 1.00 84.31 178 SER A C 1
ATOM 1378 O O . SER A 1 178 ? 4.561 22.338 -20.685 1.00 84.31 178 SER A O 1
ATOM 1380 N N . ARG A 1 179 ? 5.430 23.893 -19.319 1.00 82.69 179 ARG A N 1
ATOM 1381 C CA . ARG A 1 179 ? 6.805 23.772 -19.830 1.00 82.69 179 ARG A CA 1
ATOM 1382 C C . ARG A 1 179 ? 7.436 22.448 -19.435 1.00 82.69 179 ARG A C 1
ATOM 1384 O O . ARG A 1 179 ? 8.022 21.788 -20.288 1.00 82.69 179 ARG A O 1
ATOM 1391 N N . LEU A 1 180 ? 7.251 22.046 -18.179 1.00 80.75 180 LEU A N 1
ATOM 1392 C CA . LEU A 1 180 ? 7.749 20.777 -17.664 1.00 80.75 180 LEU A CA 1
ATOM 1393 C C . LEU A 1 180 ? 7.201 19.594 -18.480 1.00 80.75 180 LEU A C 1
ATOM 1395 O O . LEU A 1 180 ? 7.968 18.729 -18.884 1.00 80.75 180 LEU A O 1
ATOM 1399 N N . GLY A 1 181 ? 5.904 19.599 -18.811 1.00 77.38 181 GLY A N 1
ATOM 1400 C CA . GLY A 1 181 ? 5.281 18.579 -19.665 1.00 77.38 181 GLY A CA 1
ATOM 1401 C C . GLY A 1 181 ? 5.735 18.577 -21.125 1.00 77.38 181 GLY A C 1
ATOM 1402 O O . GLY A 1 181 ? 5.590 17.568 -21.803 1.00 77.38 181 GLY A O 1
ATOM 1403 N N . LEU A 1 182 ? 6.290 19.688 -21.613 1.00 79.44 182 LEU A N 1
ATOM 1404 C CA . LEU A 1 182 ? 6.886 19.793 -22.948 1.00 79.44 182 LEU A CA 1
ATOM 1405 C C . LEU A 1 182 ? 8.376 19.411 -22.960 1.00 79.44 182 LEU A C 1
ATOM 1407 O O . LEU A 1 182 ? 9.038 19.611 -23.976 1.00 79.44 182 LEU A O 1
ATOM 1411 N N . GLY A 1 183 ? 8.927 18.942 -21.833 1.00 75.81 183 GLY A N 1
ATOM 1412 C CA . GLY A 1 183 ? 10.362 18.682 -21.691 1.00 75.81 183 GLY A CA 1
ATOM 1413 C C . GLY A 1 183 ? 11.221 19.951 -21.766 1.00 75.81 183 GLY A C 1
ATOM 1414 O O . GLY A 1 183 ? 12.435 19.873 -21.946 1.00 75.81 183 GLY A O 1
ATOM 1415 N N . LEU A 1 184 ? 10.615 21.137 -21.645 1.00 76.50 184 LEU A N 1
ATOM 1416 C CA . LEU A 1 184 ? 11.334 22.404 -21.692 1.00 76.50 184 LEU A CA 1
ATOM 1417 C C . LEU A 1 184 ? 11.942 22.675 -20.319 1.00 76.50 184 LEU A C 1
ATOM 1419 O O . LEU A 1 184 ? 11.225 22.905 -19.342 1.00 76.50 184 LEU A O 1
ATOM 1423 N N . THR A 1 185 ? 13.273 22.687 -20.244 1.00 60.97 185 THR A N 1
ATOM 1424 C CA . THR A 1 185 ? 13.983 23.097 -19.030 1.00 60.97 185 THR A CA 1
ATOM 1425 C C . THR A 1 185 ? 13.596 24.534 -18.664 1.00 60.97 185 THR A C 1
ATOM 1427 O O . THR A 1 185 ? 13.576 25.401 -19.545 1.00 60.97 185 THR A O 1
ATOM 1430 N N . PRO A 1 186 ? 13.282 24.822 -17.391 1.00 52.94 186 PRO A N 1
ATOM 1431 C CA . PRO A 1 186 ? 12.827 26.138 -16.975 1.00 52.94 186 PRO A CA 1
ATOM 1432 C C . PRO A 1 186 ? 14.006 27.119 -16.930 1.00 52.94 186 PRO A C 1
ATOM 1434 O O . PRO A 1 186 ? 14.605 27.324 -15.882 1.00 52.94 186 PRO A O 1
ATOM 1437 N N . ASP A 1 187 ? 14.351 27.751 -18.053 1.00 57.06 187 ASP A N 1
ATOM 1438 C CA . ASP A 1 187 ? 15.033 29.050 -17.998 1.00 57.06 187 ASP A CA 1
ATOM 1439 C C . ASP A 1 187 ? 13.996 30.184 -17.854 1.00 57.06 187 ASP A C 1
ATOM 1441 O O . ASP A 1 187 ? 12.845 30.061 -18.294 1.00 57.06 187 ASP A O 1
ATOM 1445 N N . ALA A 1 188 ? 14.365 31.269 -17.173 1.00 54.50 188 ALA A N 1
ATOM 1446 C CA . ALA A 1 188 ? 13.451 32.369 -16.861 1.00 54.50 188 ALA A CA 1
ATOM 1447 C C . ALA A 1 188 ? 13.054 33.203 -18.099 1.00 54.50 188 ALA A C 1
ATOM 1449 O O . ALA A 1 188 ? 11.959 33.765 -18.131 1.00 54.50 188 ALA A O 1
ATOM 1450 N N . GLU A 1 189 ? 13.894 33.255 -19.137 1.00 54.91 189 GLU A N 1
ATOM 1451 C CA . GLU A 1 189 ? 13.649 34.049 -20.352 1.00 54.91 189 GLU A CA 1
ATOM 1452 C C . GLU A 1 189 ? 12.539 33.450 -21.224 1.00 54.91 189 GLU A C 1
ATOM 1454 O O . GLU A 1 189 ? 11.641 34.156 -21.686 1.00 54.91 189 GLU A O 1
ATOM 1459 N N . GLN A 1 190 ? 12.522 32.130 -21.388 1.00 53.66 190 GLN A N 1
ATOM 1460 C CA . GLN A 1 190 ? 11.490 31.432 -22.152 1.00 53.66 190 GLN A CA 1
ATOM 1461 C C . GLN A 1 190 ? 10.120 31.450 -21.449 1.00 53.66 190 GLN A C 1
ATOM 1463 O O . GLN A 1 190 ? 9.095 31.274 -22.111 1.00 53.66 190 GLN A O 1
ATOM 1468 N N . ALA A 1 191 ? 10.066 31.695 -20.130 1.00 50.88 191 ALA A N 1
ATOM 1469 C CA . ALA A 1 191 ? 8.804 31.831 -19.393 1.00 50.88 191 ALA A CA 1
ATOM 1470 C C . ALA A 1 191 ? 8.019 33.057 -19.876 1.00 50.88 191 ALA A C 1
ATOM 1472 O O . ALA A 1 191 ? 6.819 32.964 -20.130 1.00 50.88 191 ALA A O 1
ATOM 1473 N N . ALA A 1 192 ? 8.715 34.182 -20.058 1.00 55.72 192 ALA A N 1
ATOM 1474 C CA . ALA A 1 192 ? 8.132 35.423 -20.554 1.00 55.72 192 ALA A CA 1
ATOM 1475 C C . ALA A 1 192 ? 7.657 35.283 -22.010 1.00 55.72 192 ALA A C 1
ATOM 1477 O O . ALA A 1 192 ? 6.552 35.707 -22.346 1.00 55.72 192 ALA A O 1
ATOM 1478 N N . VAL A 1 193 ? 8.440 34.603 -22.857 1.00 56.91 193 VAL A N 1
ATOM 1479 C CA . VAL A 1 193 ? 8.061 34.327 -24.253 1.00 56.91 193 VAL A CA 1
ATOM 1480 C C . VAL A 1 193 ? 6.825 33.425 -24.323 1.00 56.91 193 VAL A C 1
ATOM 1482 O O . VAL A 1 193 ? 5.911 33.688 -25.102 1.00 56.91 193 VAL A O 1
ATOM 1485 N N . PHE A 1 194 ? 6.744 32.386 -23.489 1.00 54.00 194 PHE A N 1
ATOM 1486 C CA . PHE A 1 194 ? 5.575 31.506 -23.445 1.00 54.00 194 PHE A CA 1
ATOM 1487 C C . PHE A 1 194 ? 4.331 32.223 -22.902 1.00 54.00 194 PHE A C 1
ATOM 1489 O O . PHE A 1 194 ? 3.246 32.061 -23.460 1.00 54.00 194 PHE A O 1
ATOM 1496 N N . GLN A 1 195 ? 4.482 33.077 -21.881 1.00 56.59 195 GLN A N 1
ATOM 1497 C CA . GLN A 1 195 ? 3.416 33.973 -21.418 1.00 56.59 195 GLN A CA 1
ATOM 1498 C C . GLN A 1 195 ? 2.887 34.857 -22.552 1.00 56.59 195 GLN A C 1
ATOM 1500 O O . GLN A 1 195 ? 1.674 34.956 -22.734 1.00 56.59 195 GLN A O 1
ATOM 1505 N N . ASP A 1 196 ? 3.771 35.450 -23.353 1.00 57.69 196 ASP A N 1
ATOM 1506 C CA . ASP A 1 196 ? 3.378 36.268 -24.502 1.00 57.69 196 ASP A CA 1
ATOM 1507 C C . ASP A 1 196 ? 2.715 35.449 -25.618 1.00 57.69 196 ASP A C 1
ATOM 1509 O O . ASP A 1 196 ? 1.763 35.917 -26.250 1.00 57.69 196 ASP A O 1
ATOM 1513 N N . VAL A 1 197 ? 3.122 34.194 -25.830 1.00 54.62 197 VAL A N 1
ATOM 1514 C CA . VAL A 1 197 ? 2.438 33.270 -26.752 1.00 54.62 197 VAL A CA 1
ATOM 1515 C C . VAL A 1 197 ? 1.029 32.927 -26.255 1.00 54.62 197 VAL A C 1
ATOM 1517 O O . VAL A 1 197 ? 0.084 32.932 -27.044 1.00 54.62 197 VAL A O 1
ATOM 1520 N N . LEU A 1 198 ? 0.846 32.674 -24.956 1.00 53.22 198 LEU A N 1
ATOM 1521 C CA . LEU A 1 198 ? -0.479 32.422 -24.380 1.00 53.22 198 LEU A CA 1
ATOM 1522 C C . LEU A 1 198 ? -1.379 33.667 -24.467 1.00 53.22 198 LEU A C 1
ATOM 1524 O O . LEU A 1 198 ? -2.530 33.563 -24.902 1.00 53.22 198 LEU A O 1
ATOM 1528 N N . ARG A 1 199 ? -0.844 34.856 -24.147 1.00 62.25 199 ARG A N 1
ATOM 1529 C CA . ARG A 1 199 ? -1.555 36.143 -24.269 1.00 62.25 199 ARG A CA 1
ATOM 1530 C C . ARG A 1 199 ? -1.944 36.450 -25.714 1.00 62.25 199 ARG A C 1
ATOM 1532 O O . ARG A 1 199 ? -3.100 36.774 -25.979 1.00 62.25 199 ARG A O 1
ATOM 1539 N N . SER A 1 200 ? -1.011 36.316 -26.658 1.00 53.12 200 SER A N 1
ATOM 1540 C CA . SER A 1 200 ? -1.245 36.601 -28.084 1.00 53.12 200 SER A CA 1
ATOM 1541 C C . SER A 1 200 ? -2.249 35.646 -28.732 1.00 53.12 200 SER A C 1
ATOM 1543 O O . SER A 1 200 ? -2.915 36.019 -29.697 1.00 53.12 200 SER A O 1
ATOM 1545 N N . ARG A 1 201 ? -2.427 34.440 -28.176 1.00 53.19 201 ARG A N 1
ATOM 1546 C CA . ARG A 1 201 ? -3.454 33.476 -28.604 1.00 53.19 201 ARG 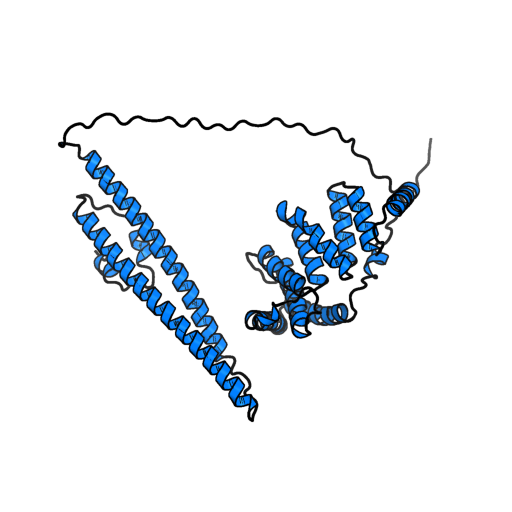A CA 1
ATOM 1547 C C . ARG A 1 201 ? -4.821 33.676 -27.947 1.00 53.19 201 ARG A C 1
ATOM 1549 O O . ARG A 1 201 ? -5.706 32.844 -28.133 1.00 53.19 201 ARG A O 1
ATOM 1556 N N . GLY A 1 202 ? -5.019 34.764 -27.201 1.00 44.16 202 GLY A N 1
ATOM 1557 C CA . GLY A 1 202 ? -6.308 35.086 -26.587 1.00 44.16 202 GLY A CA 1
ATOM 1558 C C . GLY A 1 202 ? -6.684 34.175 -25.417 1.00 44.16 202 GLY A C 1
ATOM 1559 O O . GLY A 1 202 ? -7.832 34.197 -24.979 1.00 44.16 202 GLY A O 1
ATOM 1560 N N . LEU A 1 203 ? -5.731 33.412 -24.872 1.00 47.38 203 LEU A N 1
ATOM 1561 C CA . LEU A 1 203 ? -5.892 32.648 -23.630 1.00 47.38 203 LEU A CA 1
ATOM 1562 C C . LEU A 1 203 ? -5.696 33.575 -22.418 1.00 47.38 203 LEU A C 1
ATOM 1564 O O . LEU A 1 203 ? -4.935 33.274 -21.503 1.00 47.38 203 LEU A O 1
ATOM 1568 N N . ALA A 1 204 ? -6.328 34.751 -22.445 1.00 41.44 204 ALA A N 1
ATOM 1569 C CA . ALA A 1 204 ? -6.194 35.746 -21.392 1.00 41.44 204 ALA A CA 1
ATOM 1570 C C . ALA A 1 204 ? -6.911 35.263 -20.124 1.00 41.44 204 ALA A C 1
ATOM 1572 O O . ALA A 1 204 ? -8.135 35.109 -20.100 1.00 41.44 204 ALA A O 1
ATOM 1573 N N . PHE A 1 205 ? -6.133 35.035 -19.069 1.00 49.97 205 PHE A N 1
ATOM 1574 C CA . PHE A 1 205 ? -6.635 34.722 -17.740 1.00 49.97 205 PHE A CA 1
ATOM 1575 C C . PHE A 1 205 ? -7.036 36.009 -17.010 1.00 49.97 205 PHE A C 1
ATOM 1577 O O . PHE A 1 205 ? -6.450 37.078 -17.184 1.00 49.97 205 PHE A O 1
ATOM 1584 N N . ARG A 1 206 ? -8.125 35.919 -16.242 1.00 37.88 206 ARG A N 1
ATOM 1585 C CA . ARG A 1 206 ? -8.668 37.027 -15.452 1.00 37.88 206 ARG A CA 1
ATOM 1586 C C . ARG A 1 206 ? -7.797 37.174 -14.202 1.00 37.88 206 ARG A C 1
ATOM 1588 O O . ARG A 1 206 ? -7.985 36.417 -13.252 1.00 37.88 206 ARG A O 1
ATOM 1595 N N . GLY A 1 207 ? -6.869 38.128 -14.217 1.00 36.16 207 GLY A N 1
ATOM 1596 C CA . GLY A 1 207 ? -6.048 38.453 -13.052 1.00 36.16 207 GLY A CA 1
ATOM 1597 C C . GLY A 1 207 ? -6.921 38.767 -11.834 1.00 36.16 207 GLY A C 1
ATOM 1598 O O . GLY A 1 207 ? -7.888 39.526 -11.935 1.00 36.16 207 GLY A O 1
ATOM 1599 N N . MET A 1 208 ? -6.616 38.140 -10.698 1.00 36.22 208 MET A N 1
ATOM 1600 C CA . MET A 1 208 ? -7.182 38.523 -9.408 1.00 36.22 208 MET A CA 1
ATOM 1601 C C . MET A 1 208 ? -6.266 39.557 -8.763 1.00 36.22 208 MET A C 1
ATOM 1603 O O . MET A 1 208 ? -5.091 39.286 -8.529 1.00 36.22 208 MET A O 1
ATOM 1607 N N . ASP A 1 209 ? -6.824 40.733 -8.485 1.00 34.84 209 ASP A N 1
ATOM 1608 C CA . ASP A 1 209 ? -6.172 41.777 -7.703 1.00 34.84 209 ASP A CA 1
ATOM 1609 C C . ASP A 1 209 ? -5.759 41.241 -6.323 1.00 34.84 209 ASP A C 1
ATOM 1611 O O . ASP A 1 209 ? -6.567 40.711 -5.557 1.00 34.84 209 ASP A O 1
ATOM 1615 N N . ALA A 1 210 ? -4.472 41.393 -6.016 1.00 37.88 210 ALA A N 1
ATOM 1616 C CA . ALA A 1 210 ? -3.810 40.919 -4.808 1.00 37.88 210 ALA A CA 1
ATOM 1617 C C . ALA A 1 210 ? -4.077 41.829 -3.594 1.00 37.88 210 ALA A C 1
ATOM 1619 O O . ALA A 1 210 ? -3.164 42.460 -3.062 1.00 37.88 210 ALA A O 1
ATOM 1620 N N . THR A 1 211 ? -5.329 41.925 -3.140 1.00 38.38 211 THR A N 1
ATOM 1621 C CA . THR A 1 211 ? -5.685 42.732 -1.957 1.00 38.38 211 THR A CA 1
ATOM 1622 C C . THR A 1 211 ? -6.663 42.035 -1.013 1.00 38.38 211 THR A C 1
ATOM 1624 O O . THR A 1 211 ? -7.683 42.599 -0.643 1.00 38.38 211 THR A O 1
ATOM 1627 N N . MET A 1 212 ? -6.346 40.831 -0.534 1.00 40.06 212 MET A N 1
ATOM 1628 C CA . MET A 1 212 ? -6.982 40.309 0.684 1.00 40.06 212 MET A CA 1
ATOM 1629 C C . MET A 1 212 ? -6.037 39.396 1.461 1.00 40.06 212 MET A C 1
ATOM 1631 O O . MET A 1 212 ? -5.876 38.250 1.077 1.00 40.06 212 MET A O 1
ATOM 1635 N N . THR A 1 213 ? -5.486 39.892 2.575 1.00 35.16 213 THR A N 1
ATOM 1636 C CA . THR A 1 213 ? -5.323 39.125 3.828 1.00 35.16 213 THR A CA 1
ATOM 1637 C C . THR A 1 213 ? -4.892 40.047 4.969 1.00 35.16 213 THR A C 1
ATOM 1639 O O . THR A 1 213 ? -3.749 40.503 5.014 1.00 35.16 213 THR A O 1
ATOM 1642 N N . ARG A 1 214 ? -5.793 40.263 5.933 1.00 30.69 214 ARG A N 1
ATOM 1643 C CA . ARG A 1 214 ? -5.443 40.385 7.354 1.00 30.69 214 ARG A CA 1
ATOM 1644 C C . ARG A 1 214 ? -6.668 39.981 8.181 1.00 30.69 214 ARG A C 1
ATOM 1646 O O . ARG A 1 214 ? -7.588 40.775 8.345 1.00 30.69 214 ARG A O 1
ATOM 1653 N N . GLU A 1 215 ? -6.696 38.731 8.631 1.00 33.47 215 GLU A N 1
ATOM 1654 C CA . GLU A 1 215 ? -7.606 38.279 9.691 1.00 33.47 215 GLU A CA 1
ATOM 1655 C C . GLU A 1 215 ? -6.962 38.531 11.069 1.00 33.47 215 GLU A C 1
ATOM 1657 O O . GLU A 1 215 ? -5.731 38.533 11.165 1.00 33.47 215 GLU A O 1
ATOM 1662 N N . PRO A 1 216 ? -7.758 38.802 12.120 1.00 42.06 216 PRO A N 1
ATOM 1663 C CA . PRO A 1 216 ? -7.250 39.100 13.455 1.00 42.06 216 PRO A CA 1
ATOM 1664 C C . PRO A 1 216 ? -6.944 37.829 14.265 1.00 42.06 216 PRO A C 1
ATOM 1666 O O . PRO A 1 216 ? -7.679 36.846 14.210 1.00 42.06 216 PRO A O 1
ATOM 1669 N N . GLU A 1 217 ? -5.867 37.890 15.051 1.00 33.75 217 GLU A N 1
ATOM 1670 C CA . GLU A 1 217 ? -5.460 36.867 16.021 1.00 33.75 217 GLU A CA 1
ATOM 1671 C C . GLU A 1 217 ? -6.508 36.695 17.134 1.00 33.75 217 GLU A C 1
ATOM 1673 O O . GLU A 1 217 ? -6.977 37.670 17.726 1.00 33.75 217 GLU A O 1
ATOM 1678 N N . LEU A 1 218 ? -6.853 35.438 17.426 1.00 32.75 218 LEU A N 1
ATOM 1679 C CA . LEU A 1 218 ? -7.699 35.038 18.547 1.00 32.75 218 LEU A CA 1
ATOM 1680 C C . LEU A 1 218 ? -6.798 34.658 19.736 1.00 32.75 218 LEU A C 1
ATOM 1682 O O . LEU A 1 218 ? -6.032 33.700 19.648 1.00 32.75 218 LEU A O 1
ATOM 1686 N N . ASP A 1 219 ? -6.894 35.404 20.836 1.00 37.19 219 ASP A N 1
ATOM 1687 C CA . ASP A 1 219 ? -6.182 35.137 22.091 1.00 37.19 219 ASP A CA 1
ATOM 1688 C C . ASP A 1 219 ? -6.933 34.069 22.909 1.00 37.19 219 ASP A C 1
ATOM 1690 O O . ASP A 1 219 ? -8.101 34.242 23.268 1.00 37.19 219 ASP A O 1
ATOM 1694 N N . LEU A 1 220 ? -6.268 32.942 23.170 1.00 39.53 220 LEU A N 1
ATOM 1695 C CA . LEU A 1 220 ? -6.775 31.809 23.946 1.00 39.53 220 LEU A CA 1
ATOM 1696 C C . LEU A 1 220 ? -5.883 31.594 25.174 1.00 39.53 220 LEU A C 1
ATOM 1698 O O . LEU A 1 220 ? -5.048 30.691 25.208 1.00 39.53 220 LEU A O 1
ATOM 1702 N N . THR A 1 221 ? -6.086 32.402 26.211 1.00 38.44 221 THR A N 1
ATOM 1703 C CA . THR A 1 221 ? -5.522 32.162 27.545 1.00 38.44 221 THR A CA 1
ATOM 1704 C C . THR A 1 221 ? -6.567 31.500 28.459 1.00 38.44 221 THR A C 1
ATOM 1706 O O . THR A 1 221 ? -7.598 32.107 28.754 1.00 38.44 221 THR A O 1
ATOM 1709 N N . PRO A 1 222 ? -6.348 30.261 28.944 1.00 45.19 222 PRO A N 1
ATOM 1710 C CA . PRO A 1 222 ? -7.244 29.636 29.909 1.00 45.19 222 PRO A CA 1
ATOM 1711 C C . PRO A 1 222 ? -6.896 30.083 31.337 1.00 45.19 222 PRO A C 1
ATOM 1713 O O . PRO A 1 222 ? -5.766 29.928 31.800 1.00 45.19 222 PRO A O 1
ATOM 1716 N N . GLN A 1 223 ? -7.885 30.615 32.061 1.00 36.38 223 GLN A N 1
ATOM 1717 C CA . GLN A 1 223 ? -7.775 30.881 33.497 1.00 36.38 223 GLN A CA 1
ATOM 1718 C C . GLN A 1 223 ? -7.902 29.569 34.284 1.00 36.38 223 GLN A C 1
ATOM 1720 O O . GLN A 1 223 ? -8.997 29.030 34.443 1.00 36.38 223 GLN A O 1
ATOM 1725 N N . LEU A 1 224 ? -6.780 29.056 34.792 1.00 38.44 224 LEU A N 1
ATOM 1726 C CA . LEU A 1 224 ? -6.756 27.987 35.792 1.00 38.44 224 LEU A CA 1
ATOM 1727 C C . LEU A 1 224 ? -6.919 28.600 37.188 1.00 38.44 224 LEU A C 1
ATOM 1729 O O . LEU A 1 224 ? -6.074 29.367 37.646 1.00 38.44 224 LEU A O 1
ATOM 1733 N N . SER A 1 225 ? -8.020 28.259 37.857 1.00 34.53 225 SER A N 1
ATOM 1734 C CA . SER A 1 225 ? -8.257 28.596 39.260 1.00 34.53 225 SER A CA 1
ATOM 1735 C C . SER A 1 225 ? -7.486 27.629 40.159 1.00 34.53 225 SER A C 1
ATOM 1737 O O . SER A 1 225 ? -7.709 26.421 40.161 1.00 34.53 225 SER A O 1
ATOM 1739 N N . VAL A 1 226 ? -6.541 28.186 40.912 1.00 39.44 226 VAL A N 1
ATOM 1740 C CA . VAL A 1 226 ? -5.769 27.499 41.948 1.00 39.44 226 VAL A CA 1
ATOM 1741 C C . VAL A 1 226 ? -6.654 27.370 43.188 1.00 39.44 226 VAL A C 1
ATOM 1743 O O . VAL A 1 226 ? -7.025 28.377 43.786 1.00 39.44 226 VAL A O 1
ATOM 1746 N N . PHE A 1 227 ? -7.003 26.142 43.570 1.00 36.47 227 PHE A N 1
ATOM 1747 C CA . PHE A 1 227 ? -7.598 25.850 44.875 1.00 36.47 227 PHE A CA 1
ATOM 1748 C C . PHE A 1 227 ? -6.485 25.502 45.869 1.00 36.47 227 PHE A C 1
ATOM 1750 O O . PHE A 1 227 ? -5.756 24.529 45.681 1.00 36.47 227 PHE A O 1
ATOM 1757 N N . GLU A 1 228 ? -6.356 26.308 46.924 1.00 40.81 228 GLU A N 1
ATOM 1758 C CA . GLU A 1 228 ? -5.488 26.024 48.069 1.00 40.81 228 GLU A CA 1
ATOM 1759 C C . GLU A 1 228 ? -6.096 24.930 48.971 1.00 40.81 228 GLU A C 1
ATOM 1761 O O . GLU A 1 228 ? -7.310 24.930 49.206 1.00 40.81 228 GLU A O 1
ATOM 1766 N N . PRO A 1 229 ? -5.285 24.005 49.521 1.00 48.38 229 PRO A N 1
ATOM 1767 C CA . PRO A 1 229 ? -5.771 22.958 50.407 1.00 48.38 229 PRO A CA 1
ATOM 1768 C C . PRO A 1 229 ? -5.906 23.479 51.844 1.00 48.38 229 PRO A C 1
ATOM 1770 O O . PRO A 1 229 ? -4.924 23.834 52.493 1.00 48.38 229 PRO A O 1
ATOM 1773 N N . THR A 1 230 ? -7.138 23.497 52.355 1.00 44.53 230 THR A N 1
ATOM 1774 C CA . THR A 1 230 ? -7.446 23.832 53.753 1.00 44.53 230 THR A CA 1
ATOM 1775 C C . THR A 1 230 ? -7.115 22.668 54.696 1.00 44.53 230 THR A C 1
ATOM 1777 O O . THR A 1 230 ? -7.315 21.497 54.368 1.00 44.53 230 THR A O 1
ATOM 1780 N N . GLU A 1 231 ? -6.600 23.025 55.872 1.00 48.03 231 GLU A N 1
ATOM 1781 C CA . GLU A 1 231 ? -6.034 22.170 56.916 1.00 48.03 231 GLU A CA 1
ATOM 1782 C C . GLU A 1 231 ? -6.905 20.991 57.388 1.00 48.03 231 GLU A C 1
ATOM 1784 O O . GLU A 1 231 ? -8.134 21.031 57.465 1.00 48.03 231 GLU A O 1
ATOM 1789 N N . LEU A 1 232 ? -6.192 19.922 57.754 1.00 49.31 232 LEU A N 1
ATOM 1790 C CA . LEU A 1 232 ? -6.670 18.621 58.209 1.00 49.31 232 LEU A CA 1
ATOM 1791 C C . LEU A 1 232 ? -7.479 18.680 59.517 1.00 49.31 232 LEU A C 1
ATOM 1793 O O . LEU A 1 232 ? -6.935 18.907 60.596 1.00 49.31 232 LEU A O 1
ATOM 1797 N N . ALA A 1 233 ? -8.760 18.317 59.428 1.00 41.84 233 ALA A N 1
ATOM 1798 C CA . ALA A 1 233 ? -9.574 17.889 60.566 1.00 41.84 233 ALA A CA 1
ATOM 1799 C C . ALA A 1 233 ? -9.265 16.423 60.977 1.00 41.84 233 ALA A C 1
ATOM 1801 O O . ALA A 1 233 ? -8.958 15.590 60.113 1.00 41.84 233 ALA A O 1
ATOM 1802 N N . PRO A 1 234 ? -9.365 16.074 62.277 1.00 52.03 234 PRO A N 1
ATOM 1803 C CA . PRO A 1 234 ? -8.909 14.794 62.817 1.00 52.03 234 PRO A CA 1
ATOM 1804 C C . PRO A 1 234 ? -9.820 13.599 62.477 1.00 52.03 234 PRO A C 1
ATOM 1806 O O . PRO A 1 234 ? -11.034 13.647 62.651 1.00 52.03 234 PRO A O 1
ATOM 1809 N N . ALA A 1 235 ? -9.157 12.527 62.022 1.00 47.88 235 ALA A N 1
ATOM 1810 C CA . ALA A 1 235 ? -9.373 11.064 62.039 1.00 47.88 235 ALA A CA 1
ATOM 1811 C C . ALA A 1 235 ? -10.688 10.388 62.530 1.00 47.88 235 ALA A C 1
ATOM 1813 O O . ALA A 1 235 ? -10.676 9.194 62.812 1.00 47.88 235 ALA A O 1
ATOM 1814 N N . SER A 1 236 ? -11.832 11.067 62.556 1.00 49.22 236 SER A N 1
ATOM 1815 C CA . SER A 1 236 ? -13.177 10.451 62.580 1.00 49.22 236 SER A CA 1
ATOM 1816 C C . SER A 1 236 ? -13.882 10.613 61.225 1.00 49.22 236 SER A C 1
ATOM 1818 O O . SER A 1 236 ? -15.105 10.574 61.115 1.00 49.22 236 SER A O 1
ATOM 1820 N N . ALA A 1 237 ? -13.073 10.823 60.181 1.00 52.34 237 ALA A N 1
ATOM 1821 C CA . ALA A 1 237 ? -13.475 11.233 58.851 1.00 52.34 237 ALA A CA 1
ATOM 1822 C C . ALA A 1 237 ? -14.385 10.199 58.172 1.00 52.34 237 ALA A C 1
ATOM 1824 O O . ALA A 1 237 ? -13.921 9.231 57.577 1.00 52.34 237 ALA A O 1
ATOM 1825 N N . LEU A 1 238 ? -15.679 10.478 58.313 1.00 62.16 238 LEU A N 1
ATOM 1826 C CA . LEU A 1 238 ? -16.762 10.407 57.341 1.00 62.16 238 LEU A CA 1
ATOM 1827 C C . LEU A 1 238 ? -16.763 9.179 56.411 1.00 62.16 238 LEU A C 1
ATOM 1829 O O . LEU A 1 238 ? -15.860 9.035 55.584 1.00 62.16 238 LEU A O 1
ATOM 1833 N N . PRO A 1 239 ? -17.840 8.367 56.442 1.00 74.19 239 PRO A N 1
ATOM 1834 C CA . PRO A 1 239 ? -18.131 7.333 55.442 1.00 74.19 239 PRO A CA 1
ATOM 1835 C C . PRO A 1 239 ? -17.825 7.767 53.998 1.00 74.19 239 PRO A C 1
ATOM 1837 O O . PRO A 1 239 ? -17.317 6.979 53.209 1.00 74.19 239 PRO A O 1
ATOM 1840 N N . GLU A 1 240 ? -18.021 9.047 53.688 1.00 73.75 240 GLU A N 1
ATOM 1841 C CA . GLU A 1 240 ? -17.721 9.674 52.399 1.00 73.75 240 GLU A CA 1
ATOM 1842 C C . GLU A 1 240 ? -16.260 9.532 51.946 1.00 73.75 240 GLU A C 1
ATOM 1844 O O . GLU A 1 240 ? -16.020 9.248 50.775 1.00 73.75 240 GLU A O 1
ATOM 1849 N N . ARG A 1 241 ? -15.263 9.657 52.839 1.00 78.69 241 ARG A N 1
ATOM 1850 C CA . ARG A 1 241 ? -13.848 9.485 52.450 1.00 78.69 241 ARG A CA 1
ATOM 1851 C C . ARG A 1 241 ? -13.520 8.035 52.108 1.00 78.69 241 ARG A C 1
ATOM 1853 O O . ARG A 1 241 ? -12.741 7.792 51.190 1.00 78.69 241 ARG A O 1
ATOM 1860 N N . ARG A 1 242 ? -14.118 7.076 52.823 1.00 78.75 242 ARG A N 1
ATOM 1861 C CA . ARG A 1 242 ? -13.985 5.645 52.504 1.00 78.75 242 ARG A CA 1
ATOM 1862 C C . ARG A 1 242 ? -14.664 5.314 51.178 1.00 78.75 242 ARG A C 1
ATOM 1864 O O . ARG A 1 242 ? -14.066 4.626 50.361 1.00 78.75 242 ARG A O 1
ATOM 1871 N N . VAL A 1 243 ? -15.858 5.857 50.938 1.00 76.81 243 VAL A N 1
ATOM 1872 C CA . VAL A 1 243 ? -16.579 5.692 49.667 1.00 76.81 243 VAL A CA 1
ATOM 1873 C C . VAL A 1 243 ? -15.774 6.271 48.501 1.00 76.81 243 VAL A C 1
ATOM 1875 O O . VAL A 1 243 ? -15.605 5.589 47.496 1.00 76.81 243 VAL A O 1
ATOM 1878 N N . ALA A 1 244 ? -15.210 7.474 48.646 1.00 77.31 244 ALA A N 1
ATOM 1879 C CA . ALA A 1 244 ? -14.373 8.085 47.613 1.00 77.31 244 ALA A CA 1
ATOM 1880 C C . ALA A 1 244 ? -13.095 7.273 47.332 1.00 77.31 244 ALA A C 1
ATOM 1882 O O . ALA A 1 244 ? -12.712 7.104 46.176 1.00 77.31 244 ALA A O 1
ATOM 1883 N N . ALA A 1 245 ? -12.454 6.726 48.373 1.00 83.75 245 ALA A N 1
ATOM 1884 C CA . ALA A 1 245 ? -11.293 5.854 48.209 1.00 83.75 245 ALA A CA 1
ATOM 1885 C C . ALA A 1 245 ? -11.653 4.548 47.479 1.00 83.75 245 ALA A C 1
ATOM 1887 O O . ALA A 1 245 ? -10.941 4.156 46.556 1.00 83.75 245 ALA A O 1
ATOM 1888 N N . CYS A 1 246 ? -12.775 3.914 47.841 1.00 84.56 246 CYS A N 1
ATOM 1889 C CA . CYS A 1 246 ? -13.265 2.721 47.154 1.00 84.56 246 CYS A CA 1
ATOM 1890 C C . CYS A 1 246 ? -13.609 3.014 45.684 1.00 84.56 246 CYS A C 1
ATOM 1892 O O . CYS A 1 246 ? -13.217 2.258 44.801 1.00 84.56 246 CYS A O 1
ATOM 1894 N N . ALA A 1 247 ? -14.284 4.132 45.400 1.00 77.88 247 ALA A N 1
ATOM 1895 C CA . ALA A 1 247 ? -14.624 4.529 44.034 1.00 77.88 247 ALA A CA 1
ATOM 1896 C C . ALA A 1 247 ? -13.375 4.683 43.153 1.00 77.88 247 ALA A C 1
ATOM 1898 O O . ALA A 1 247 ? -13.336 4.132 42.057 1.00 77.88 247 ALA A O 1
ATOM 1899 N N . ARG A 1 248 ? -12.322 5.336 43.663 1.00 84.62 248 ARG A N 1
ATOM 1900 C CA . ARG A 1 248 ? -11.070 5.514 42.917 1.00 84.62 248 ARG A CA 1
ATOM 1901 C C . ARG A 1 248 ? -10.391 4.183 42.583 1.00 84.62 248 ARG A C 1
ATOM 1903 O O . ARG A 1 248 ? -10.022 3.963 41.438 1.00 84.62 248 ARG A O 1
ATOM 1910 N N . VAL A 1 249 ? -10.275 3.274 43.554 1.00 86.81 249 VAL A N 1
ATOM 1911 C CA . VAL A 1 249 ? -9.684 1.944 43.307 1.00 86.81 249 VAL A CA 1
ATOM 1912 C C . VAL A 1 249 ? -10.540 1.135 42.326 1.00 86.81 249 VAL A C 1
ATOM 1914 O O . VAL A 1 249 ? -10.005 0.416 41.487 1.00 86.81 249 VAL A O 1
ATOM 1917 N N . SER A 1 250 ? -11.868 1.285 42.369 1.00 83.69 250 SER A N 1
ATOM 1918 C CA . SER A 1 250 ? -12.758 0.660 41.386 1.00 83.69 250 SER A CA 1
ATOM 1919 C C . SER A 1 250 ? -12.544 1.200 39.966 1.00 83.69 250 SER A C 1
ATOM 1921 O O . SER A 1 250 ? -12.652 0.426 39.018 1.00 83.69 250 SER A O 1
ATOM 1923 N N . GLU A 1 251 ? -12.273 2.496 39.797 1.00 82.50 251 GLU A N 1
ATOM 1924 C CA . GLU A 1 251 ? -11.953 3.100 38.493 1.00 82.50 251 GLU A CA 1
ATOM 1925 C C . GLU A 1 251 ? -10.589 2.628 37.968 1.00 82.50 251 GLU A C 1
ATOM 1927 O O . GLU A 1 251 ? -10.460 2.298 36.785 1.00 82.50 251 GLU A O 1
ATOM 1932 N N . GLU A 1 252 ? -9.591 2.526 38.851 1.00 89.25 252 GLU A N 1
ATOM 1933 C CA . GLU A 1 252 ? -8.266 1.977 38.537 1.00 89.25 252 GLU A CA 1
ATOM 1934 C C . GLU A 1 252 ? -8.381 0.519 38.056 1.00 89.25 252 GLU A C 1
ATOM 1936 O O . GLU A 1 252 ? -7.954 0.201 36.946 1.00 89.25 252 GLU A O 1
ATOM 1941 N N . LEU A 1 253 ? -9.066 -0.347 38.817 1.00 85.75 253 LEU A N 1
ATOM 1942 C CA . LEU A 1 253 ? -9.312 -1.742 38.426 1.00 85.75 253 LEU A CA 1
ATOM 1943 C C . LEU A 1 253 ? -10.090 -1.840 37.107 1.00 85.75 253 LEU A C 1
ATOM 1945 O O . LEU A 1 253 ? -9.769 -2.671 36.259 1.00 85.75 253 LEU A O 1
ATOM 1949 N N . ALA A 1 254 ? -11.099 -0.989 36.897 1.00 81.62 254 ALA A N 1
ATOM 1950 C CA . ALA A 1 254 ? -11.859 -0.972 35.649 1.00 81.62 254 ALA A CA 1
ATOM 1951 C C . ALA A 1 254 ? -10.985 -0.618 34.434 1.00 81.62 254 ALA A C 1
ATOM 1953 O O . ALA A 1 254 ? -11.198 -1.180 33.356 1.00 81.62 254 ALA A O 1
ATOM 1954 N N . THR A 1 255 ? -10.013 0.279 34.612 1.00 86.62 255 THR A N 1
ATOM 1955 C CA . THR A 1 255 ? -9.036 0.650 33.579 1.00 86.62 255 THR A CA 1
ATOM 1956 C C . THR A 1 255 ? -8.093 -0.517 33.290 1.00 86.62 255 THR A C 1
ATOM 1958 O O . THR A 1 255 ? -7.968 -0.923 32.138 1.00 86.62 255 THR A O 1
ATOM 1961 N N . GLU A 1 256 ? -7.543 -1.160 34.323 1.00 90.44 256 GLU A N 1
ATOM 1962 C CA . GLU A 1 256 ? -6.687 -2.345 34.157 1.00 90.44 256 GLU A CA 1
ATOM 1963 C C . GLU A 1 256 ? -7.418 -3.499 33.440 1.00 90.44 256 GLU A C 1
ATOM 1965 O O . GLU A 1 256 ? -6.856 -4.148 32.558 1.00 90.44 256 GLU A O 1
ATOM 1970 N N . TRP A 1 257 ? -8.709 -3.712 33.723 1.00 86.56 257 TRP A N 1
ATOM 1971 C CA . TRP A 1 257 ? -9.540 -4.684 32.997 1.00 86.56 257 TRP A CA 1
ATOM 1972 C C . TRP A 1 257 ? -9.785 -4.307 31.528 1.00 86.56 257 TRP A C 1
ATOM 1974 O O . TRP A 1 257 ? -10.052 -5.181 30.696 1.00 86.56 257 TRP A O 1
ATOM 1984 N N . GLN A 1 258 ? -9.795 -3.018 31.185 1.00 83.00 258 GLN A N 1
ATOM 1985 C CA . GLN A 1 258 ? -9.861 -2.583 29.786 1.00 83.00 258 GLN A CA 1
ATOM 1986 C C . GLN A 1 258 ? -8.534 -2.849 29.075 1.00 83.00 258 GLN A C 1
ATOM 1988 O O . GLN A 1 258 ? -8.550 -3.384 27.965 1.00 83.00 258 GLN A O 1
ATOM 1993 N N . ASP A 1 259 ? -7.412 -2.572 29.735 1.00 86.19 259 ASP A N 1
ATOM 1994 C CA . ASP A 1 259 ? -6.076 -2.817 29.192 1.00 86.19 259 ASP A CA 1
ATOM 1995 C C . ASP A 1 259 ? -5.819 -4.312 28.965 1.00 86.19 259 ASP A C 1
ATOM 1997 O O . ASP A 1 259 ? -5.362 -4.695 27.884 1.00 86.19 259 ASP A O 1
ATOM 2001 N N . LEU A 1 260 ? -6.206 -5.172 29.918 1.00 85.94 260 LEU A N 1
ATOM 2002 C CA . LEU A 1 260 ? -6.139 -6.632 29.775 1.00 85.94 260 LEU A CA 1
ATOM 2003 C C . LEU A 1 260 ? -6.915 -7.104 28.533 1.00 85.94 260 LEU A C 1
ATOM 2005 O O . LEU A 1 260 ? -6.398 -7.878 27.727 1.00 85.94 260 LEU A O 1
ATOM 2009 N N . ARG A 1 261 ? -8.136 -6.589 28.322 1.00 80.00 261 ARG A N 1
ATOM 2010 C CA . ARG A 1 261 ? -8.967 -6.920 27.147 1.00 80.00 261 ARG A CA 1
ATOM 2011 C C . ARG A 1 261 ? -8.362 -6.426 25.836 1.00 80.00 261 ARG A C 1
ATOM 2013 O O . ARG A 1 261 ? -8.413 -7.132 24.829 1.00 80.00 261 ARG A O 1
ATOM 2020 N N . ALA A 1 262 ? -7.794 -5.222 25.823 1.00 84.19 262 ALA A N 1
ATOM 2021 C CA . ALA A 1 262 ? -7.111 -4.696 24.646 1.00 84.19 262 ALA A CA 1
ATOM 2022 C C . ALA A 1 262 ? -5.871 -5.539 24.297 1.00 84.19 262 ALA A C 1
ATOM 2024 O O . ALA A 1 262 ? -5.609 -5.800 23.117 1.00 84.19 262 ALA A O 1
ATOM 2025 N N . HIS A 1 263 ? -5.140 -6.001 25.317 1.00 87.25 263 HIS A N 1
ATOM 2026 C CA . HIS A 1 263 ? -3.988 -6.881 25.163 1.00 87.25 263 HIS A CA 1
ATOM 2027 C C . HIS A 1 263 ? -4.393 -8.259 24.614 1.00 87.25 263 HIS A C 1
ATOM 2029 O O . HIS A 1 263 ? -3.811 -8.701 23.621 1.00 87.25 263 HIS A O 1
ATOM 2035 N N . ASP A 1 264 ? -5.427 -8.888 25.182 1.00 86.00 264 ASP A N 1
ATOM 2036 C CA . ASP A 1 264 ? -5.987 -10.164 24.708 1.00 86.00 264 ASP A CA 1
ATOM 2037 C C . ASP A 1 264 ? -6.413 -10.093 23.234 1.00 86.00 264 ASP A C 1
ATOM 2039 O O . ASP A 1 264 ? -6.014 -10.914 22.404 1.00 86.00 264 ASP A O 1
ATOM 2043 N N . ALA A 1 265 ? -7.145 -9.038 22.860 1.00 81.88 265 ALA A N 1
ATOM 2044 C CA . ALA A 1 265 ? -7.584 -8.838 21.482 1.00 81.88 265 ALA A CA 1
ATOM 2045 C C . ALA A 1 265 ? -6.402 -8.709 20.504 1.00 81.88 265 ALA A C 1
ATOM 2047 O O . ALA A 1 265 ? -6.486 -9.160 19.359 1.00 81.88 265 ALA A O 1
ATOM 2048 N N . ARG A 1 266 ? -5.290 -8.095 20.932 1.00 87.81 266 ARG A N 1
ATOM 2049 C CA . ARG A 1 266 ? -4.070 -7.991 20.120 1.00 87.81 266 ARG A CA 1
ATOM 2050 C C . ARG A 1 266 ? -3.376 -9.345 19.969 1.00 87.81 266 ARG A C 1
ATOM 2052 O O . ARG A 1 266 ? -3.042 -9.700 18.841 1.00 87.81 266 ARG A O 1
ATOM 2059 N N . LEU A 1 267 ? -3.196 -10.097 21.057 1.00 86.38 267 LEU A N 1
ATOM 2060 C CA . LEU A 1 267 ? -2.586 -11.432 21.005 1.00 86.38 267 LEU A CA 1
ATOM 2061 C C . LEU A 1 267 ? -3.424 -12.410 20.175 1.00 86.38 267 LEU A C 1
ATOM 2063 O O . LEU A 1 267 ? -2.875 -13.168 19.376 1.00 86.38 267 LEU A O 1
ATOM 2067 N N . SER A 1 268 ? -4.752 -12.339 20.282 1.00 84.06 268 SER A N 1
ATOM 2068 C CA . SER A 1 268 ? -5.671 -13.136 19.465 1.00 84.06 268 SER A CA 1
ATOM 2069 C C . SER A 1 268 ? -5.499 -12.863 17.965 1.00 84.06 268 SER A C 1
ATOM 2071 O O . SER A 1 268 ? -5.359 -13.808 17.187 1.00 84.06 268 SER A O 1
ATOM 2073 N N . ARG A 1 269 ? -5.397 -11.589 17.551 1.00 89.62 269 ARG A N 1
ATOM 2074 C CA . ARG A 1 269 ? -5.112 -11.234 16.145 1.00 89.62 269 ARG A CA 1
ATOM 2075 C C . ARG A 1 269 ? -3.762 -11.772 15.668 1.00 89.62 269 ARG A C 1
ATOM 2077 O O . ARG A 1 269 ? -3.680 -12.324 14.573 1.00 89.62 269 ARG A O 1
ATOM 2084 N N . GLU A 1 270 ? -2.712 -11.648 16.478 1.00 87.06 270 GLU A N 1
ATOM 2085 C CA . GLU A 1 270 ? -1.387 -12.188 16.138 1.00 87.06 270 GLU A CA 1
ATOM 2086 C C . GLU A 1 270 ? -1.397 -13.718 16.005 1.00 87.06 270 GLU A C 1
ATOM 2088 O O . GLU A 1 270 ? -0.783 -14.270 15.088 1.00 87.06 270 GLU A O 1
ATOM 2093 N N . ASN A 1 271 ? -2.144 -14.411 16.868 1.00 91.94 271 ASN A N 1
ATOM 2094 C CA . ASN A 1 271 ? -2.322 -15.859 16.793 1.00 91.94 271 ASN A CA 1
ATOM 2095 C C . ASN A 1 271 ? -3.031 -16.285 15.496 1.00 91.94 271 ASN A C 1
ATOM 2097 O O . ASN A 1 271 ? -2.623 -17.248 14.843 1.00 91.94 271 ASN A O 1
ATOM 2101 N N . ASP A 1 272 ? -4.057 -15.550 15.070 1.00 87.56 272 ASP A N 1
ATOM 2102 C CA . ASP A 1 272 ? -4.761 -15.838 13.817 1.00 87.56 272 ASP A CA 1
ATOM 2103 C C . ASP A 1 272 ? -3.887 -15.566 12.582 1.00 87.56 272 ASP A C 1
ATOM 2105 O O . ASP A 1 272 ? -3.866 -16.366 11.636 1.00 87.56 272 ASP A O 1
ATOM 2109 N N . LEU A 1 273 ? -3.068 -14.509 12.615 1.00 84.69 273 LEU A N 1
ATOM 2110 C CA . LEU A 1 273 ? -2.047 -14.259 11.593 1.00 84.69 273 LEU A CA 1
ATOM 2111 C C . LEU A 1 273 ? -0.992 -15.372 11.555 1.00 84.69 273 LEU A C 1
ATOM 2113 O O . LEU A 1 273 ? -0.560 -15.777 10.473 1.00 84.69 273 LEU A O 1
ATOM 2117 N N . TYR A 1 274 ? -0.567 -15.883 12.712 1.00 90.75 274 TYR A N 1
ATOM 2118 C CA . TYR A 1 274 ? 0.338 -17.029 12.795 1.00 90.75 274 TYR A CA 1
ATOM 2119 C C . TYR A 1 274 ? -0.288 -18.290 12.180 1.00 90.75 274 TYR A C 1
ATOM 2121 O O . TYR A 1 274 ? 0.332 -18.923 11.320 1.00 90.75 274 TYR A O 1
ATOM 2129 N N . LYS A 1 275 ? -1.531 -18.636 12.549 1.00 88.75 275 LYS A N 1
ATOM 2130 C CA . LYS A 1 275 ? -2.259 -19.789 11.984 1.00 88.75 275 LYS A CA 1
ATOM 2131 C C . LYS A 1 275 ? -2.372 -19.689 10.465 1.00 88.75 275 LYS A C 1
ATOM 2133 O O . LYS A 1 275 ? -2.131 -20.675 9.769 1.00 88.75 275 LYS A O 1
ATOM 2138 N N . THR A 1 276 ? -2.669 -18.496 9.954 1.00 86.62 276 THR A N 1
ATOM 2139 C CA . THR A 1 276 ? -2.756 -18.228 8.512 1.00 86.62 276 THR A CA 1
ATOM 2140 C C . THR A 1 276 ? -1.405 -18.425 7.825 1.00 86.62 276 THR A C 1
ATOM 2142 O O . THR A 1 276 ? -1.317 -19.162 6.842 1.00 86.62 276 THR A O 1
ATOM 2145 N N . ARG A 1 277 ? -0.322 -17.856 8.376 1.00 86.31 277 ARG A N 1
ATOM 2146 C CA . ARG A 1 277 ? 1.046 -18.045 7.858 1.00 86.31 277 ARG A CA 1
ATOM 2147 C C . ARG A 1 277 ? 1.456 -19.515 7.840 1.00 86.31 277 ARG A C 1
ATOM 2149 O O . ARG A 1 277 ? 1.982 -19.992 6.836 1.00 86.31 277 ARG A O 1
ATOM 2156 N N . ARG A 1 278 ? 1.160 -20.256 8.909 1.00 90.31 278 ARG A N 1
ATOM 2157 C CA . ARG A 1 278 ? 1.429 -21.697 8.998 1.00 90.31 278 ARG A CA 1
ATOM 2158 C C . ARG A 1 278 ? 0.625 -22.494 7.969 1.00 90.31 278 ARG A C 1
ATOM 2160 O O . ARG A 1 278 ? 1.185 -23.363 7.302 1.00 90.31 278 ARG A O 1
ATOM 2167 N N . ALA A 1 279 ? -0.661 -22.185 7.803 1.00 87.31 279 ALA A N 1
ATOM 2168 C CA . ALA A 1 279 ? -1.507 -22.825 6.800 1.00 87.31 279 ALA A CA 1
ATOM 2169 C C . ALA A 1 279 ? -0.984 -22.572 5.379 1.00 87.31 279 ALA A C 1
ATOM 2171 O O . ALA A 1 279 ? -0.881 -23.512 4.590 1.00 87.31 279 ALA A O 1
ATOM 2172 N N . ASN A 1 280 ? -0.576 -21.342 5.066 1.00 82.62 280 ASN A N 1
ATOM 2173 C CA . ASN A 1 280 ? -0.011 -21.000 3.761 1.00 82.62 280 ASN A CA 1
ATOM 2174 C C . ASN A 1 280 ? 1.337 -21.690 3.530 1.00 82.62 280 ASN A C 1
ATOM 2176 O O . ASN A 1 280 ? 1.533 -22.291 2.476 1.00 82.62 280 ASN A O 1
ATOM 2180 N N . SER A 1 281 ? 2.209 -21.721 4.543 1.00 81.38 281 SER A N 1
ATOM 2181 C CA . SER A 1 281 ? 3.489 -22.437 4.478 1.00 81.38 281 SER A CA 1
ATOM 2182 C C . SER A 1 281 ? 3.322 -23.941 4.244 1.00 81.38 281 SER A C 1
ATOM 2184 O O . SER A 1 281 ? 4.203 -24.562 3.660 1.00 81.38 281 SER A O 1
ATOM 2186 N N . SER A 1 282 ? 2.215 -24.543 4.692 1.00 79.81 282 SER A N 1
ATOM 2187 C CA . SER A 1 282 ? 1.939 -25.967 4.452 1.00 79.81 282 SER A CA 1
ATOM 2188 C C . SER A 1 282 ? 1.431 -26.265 3.036 1.00 79.81 282 SER A C 1
ATOM 2190 O O . SER A 1 282 ? 1.574 -27.388 2.557 1.00 79.81 282 SER A O 1
ATOM 2192 N N . LYS A 1 283 ? 0.844 -25.270 2.356 1.00 80.81 283 LYS A N 1
ATOM 2193 C CA . LYS A 1 283 ? 0.290 -25.416 1.000 1.00 80.81 283 LYS A CA 1
ATOM 2194 C C . LYS A 1 283 ? 1.348 -25.229 -0.083 1.00 80.81 283 LYS A C 1
ATOM 2196 O O . LYS A 1 283 ? 1.232 -25.816 -1.155 1.00 80.81 283 LYS A O 1
ATOM 2201 N N . SER A 1 284 ? 2.377 -24.434 0.188 1.00 74.06 284 SER A N 1
ATOM 2202 C CA . SER A 1 284 ? 3.492 -24.197 -0.723 1.00 74.06 284 SER A CA 1
ATOM 2203 C C . SER A 1 284 ? 4.672 -25.094 -0.361 1.00 74.06 284 SER A C 1
ATOM 2205 O O . SER A 1 284 ? 5.648 -24.653 0.235 1.00 74.06 284 SER A O 1
ATOM 2207 N N . ALA A 1 285 ? 4.615 -26.373 -0.743 1.00 70.69 285 ALA A N 1
ATOM 2208 C CA . ALA A 1 285 ? 5.835 -27.175 -0.765 1.00 70.69 285 ALA A CA 1
ATOM 2209 C C . ALA A 1 285 ? 6.775 -26.554 -1.819 1.00 70.69 285 ALA A C 1
ATOM 2211 O O . ALA A 1 285 ? 6.433 -26.578 -3.006 1.00 70.69 285 ALA A O 1
ATOM 2212 N N . PRO A 1 286 ? 7.913 -25.946 -1.431 1.00 76.88 286 PRO A N 1
ATOM 2213 C CA . PRO A 1 286 ? 8.808 -25.350 -2.408 1.00 76.88 286 PRO A CA 1
ATOM 2214 C C . PRO A 1 286 ? 9.325 -26.447 -3.339 1.00 76.88 286 PRO A C 1
ATOM 2216 O O . PRO A 1 286 ? 9.632 -27.558 -2.901 1.00 76.88 286 PRO A O 1
ATOM 2219 N N . PHE A 1 287 ? 9.427 -26.142 -4.633 1.00 80.62 287 PHE A N 1
ATOM 2220 C CA . PHE A 1 287 ? 10.108 -27.031 -5.566 1.00 80.62 287 PHE A CA 1
ATOM 2221 C C . PHE A 1 287 ? 11.562 -27.189 -5.110 1.00 80.62 287 PHE A C 1
ATOM 2223 O O . PHE A 1 287 ? 12.313 -26.215 -5.064 1.00 80.62 287 PHE A O 1
ATOM 2230 N N . VAL A 1 288 ? 11.951 -28.411 -4.753 1.00 82.94 288 VAL A N 1
ATOM 2231 C CA . VAL A 1 288 ? 13.325 -28.731 -4.364 1.00 82.94 288 VAL A CA 1
ATOM 2232 C C . VAL A 1 288 ? 14.040 -29.272 -5.606 1.00 82.94 288 VAL A C 1
ATOM 2234 O O . VAL A 1 288 ? 13.767 -30.410 -6.000 1.00 82.94 288 VAL A O 1
ATOM 2237 N N . PRO A 1 289 ? 14.925 -28.493 -6.257 1.00 70.06 289 PRO A N 1
ATOM 2238 C CA . PRO A 1 289 ? 15.670 -28.976 -7.415 1.00 70.06 289 PRO A CA 1
ATOM 2239 C C . PRO A 1 289 ? 16.593 -30.134 -7.003 1.00 70.06 289 PRO A C 1
ATOM 2241 O O . PRO A 1 289 ? 17.036 -30.168 -5.858 1.00 70.06 289 PRO A O 1
ATOM 2244 N N . PRO A 1 290 ? 16.916 -31.087 -7.892 1.00 82.69 290 PRO A N 1
ATOM 2245 C CA . PRO A 1 290 ? 17.903 -32.121 -7.590 1.00 82.69 290 PRO A CA 1
ATOM 2246 C C . PRO A 1 290 ? 19.322 -31.535 -7.448 1.00 82.69 290 PRO A C 1
ATOM 2248 O O . PRO A 1 290 ? 19.643 -30.490 -8.012 1.00 82.69 290 PRO A O 1
ATOM 2251 N N . GLY A 1 291 ? 20.199 -32.248 -6.732 1.00 88.25 291 GLY A N 1
ATOM 2252 C CA . GLY A 1 291 ? 21.616 -31.888 -6.582 1.00 88.25 291 GLY A CA 1
ATOM 2253 C C . GLY A 1 291 ? 21.908 -30.922 -5.420 1.00 88.25 291 GLY A C 1
ATOM 2254 O O . GLY A 1 291 ? 21.101 -30.817 -4.500 1.00 88.25 291 GLY A O 1
ATOM 2255 N N . PRO A 1 292 ? 23.057 -30.219 -5.431 1.00 82.31 292 PRO A N 1
ATOM 2256 C CA . PRO A 1 292 ? 23.489 -29.343 -4.330 1.00 82.31 292 PRO A CA 1
ATOM 2257 C C . PRO A 1 292 ? 22.518 -28.191 -4.026 1.00 82.31 292 PRO A C 1
ATOM 2259 O O . PRO A 1 292 ? 22.370 -27.780 -2.881 1.00 82.31 292 PRO A O 1
ATOM 2262 N N . ALA A 1 293 ? 21.784 -27.710 -5.035 1.00 69.69 293 ALA A N 1
ATOM 2263 C CA . ALA A 1 293 ? 20.747 -26.695 -4.849 1.00 69.69 293 ALA A CA 1
ATOM 2264 C C . ALA A 1 293 ? 19.581 -27.185 -3.962 1.00 69.69 293 ALA A C 1
ATOM 2266 O O . ALA A 1 293 ? 18.922 -26.373 -3.315 1.00 69.69 293 ALA A O 1
ATOM 2267 N N . ALA A 1 294 ? 19.350 -28.504 -3.881 1.00 82.56 294 ALA A N 1
ATOM 2268 C CA . ALA A 1 294 ? 18.362 -29.094 -2.979 1.00 82.56 294 ALA A CA 1
ATOM 2269 C C . ALA A 1 294 ? 18.670 -28.783 -1.512 1.00 82.56 294 ALA A C 1
ATOM 2271 O O . ALA A 1 294 ? 17.759 -28.601 -0.710 1.00 82.56 294 ALA A O 1
ATOM 2272 N N . GLU A 1 295 ? 19.955 -28.784 -1.158 1.00 87.31 295 GLU A N 1
ATOM 2273 C CA . GLU A 1 295 ? 20.418 -28.626 0.217 1.00 87.31 295 GLU A CA 1
ATOM 2274 C C . GLU A 1 295 ? 20.173 -27.201 0.707 1.00 87.31 295 GLU A C 1
ATOM 2276 O O . GLU A 1 295 ? 19.566 -27.025 1.760 1.00 87.31 295 GLU A O 1
ATOM 2281 N N . VAL A 1 296 ? 20.475 -26.206 -0.133 1.00 82.44 296 VAL A N 1
ATOM 2282 C CA . VAL A 1 296 ? 20.188 -24.789 0.137 1.00 82.44 296 VAL A CA 1
ATOM 2283 C C . VAL A 1 296 ? 18.688 -24.551 0.341 1.00 82.44 296 VAL A C 1
ATOM 2285 O O . VAL A 1 296 ? 18.284 -23.917 1.312 1.00 82.44 296 VAL A O 1
ATOM 2288 N N . VAL A 1 297 ? 17.834 -25.104 -0.532 1.00 79.31 297 VAL A N 1
ATOM 2289 C CA . VAL A 1 297 ? 16.371 -24.949 -0.405 1.00 79.31 297 VAL A CA 1
ATOM 2290 C C . VAL A 1 297 ? 15.842 -25.621 0.866 1.00 79.31 297 VAL A C 1
ATOM 2292 O O . VAL A 1 297 ? 14.953 -25.079 1.523 1.00 79.31 297 VAL A O 1
ATOM 2295 N N . ARG A 1 298 ? 16.380 -26.787 1.248 1.00 87.06 298 ARG A N 1
ATOM 2296 C CA . ARG A 1 298 ? 15.998 -27.471 2.495 1.00 87.06 298 ARG A CA 1
ATOM 2297 C C . ARG A 1 298 ? 16.450 -26.707 3.732 1.00 87.06 298 ARG A C 1
ATOM 2299 O O . ARG A 1 298 ? 15.692 -26.651 4.696 1.00 87.06 298 ARG A O 1
ATOM 2306 N N . GLU A 1 299 ? 17.655 -26.145 3.718 1.00 89.50 299 GLU A N 1
ATOM 2307 C CA . GLU A 1 299 ? 18.183 -25.357 4.831 1.00 89.50 299 GLU A CA 1
ATOM 2308 C C . GLU A 1 299 ? 17.366 -24.078 5.036 1.00 89.50 299 GLU A C 1
ATOM 2310 O O . GLU A 1 299 ? 16.958 -23.781 6.159 1.00 89.50 299 GLU A O 1
ATOM 2315 N N . GLU A 1 300 ? 17.004 -23.395 3.951 1.00 86.06 300 GLU A N 1
ATOM 2316 C CA . GLU A 1 300 ? 16.144 -22.214 4.018 1.00 86.06 300 GLU A CA 1
ATOM 2317 C C . GLU A 1 300 ? 14.719 -22.564 4.479 1.00 86.06 300 GLU A C 1
ATOM 2319 O O . GLU A 1 300 ? 14.141 -21.875 5.322 1.00 86.06 300 GLU A O 1
ATOM 2324 N N . LEU A 1 301 ? 14.149 -23.678 4.001 1.00 87.31 301 LEU A N 1
ATOM 2325 C CA . LEU A 1 301 ? 12.850 -24.163 4.480 1.00 87.31 301 LEU A CA 1
ATOM 2326 C C . LEU A 1 301 ? 12.893 -24.507 5.975 1.00 87.31 301 LEU A C 1
ATOM 2328 O O . LEU A 1 301 ? 11.962 -24.180 6.714 1.00 87.31 301 LEU A O 1
ATOM 2332 N N . LYS A 1 302 ? 13.977 -25.142 6.431 1.00 91.44 302 LYS A N 1
ATOM 2333 C CA . LYS A 1 302 ? 14.200 -25.438 7.846 1.00 91.44 302 LYS A CA 1
ATOM 2334 C C . LYS A 1 302 ? 14.263 -24.148 8.659 1.00 91.44 302 LYS A C 1
ATOM 2336 O O . LYS A 1 302 ? 13.513 -24.017 9.618 1.00 91.44 302 LYS A O 1
ATOM 2341 N N . ARG A 1 303 ? 15.058 -23.166 8.229 1.00 90.69 303 ARG A N 1
ATOM 2342 C CA . ARG A 1 303 ? 15.169 -21.858 8.889 1.00 90.69 303 ARG A CA 1
ATOM 2343 C C . ARG A 1 303 ? 13.816 -21.150 9.000 1.00 90.69 303 ARG A C 1
ATOM 2345 O O . ARG A 1 303 ? 13.503 -20.600 10.055 1.00 90.69 303 ARG A O 1
ATOM 2352 N N . LYS A 1 304 ? 12.991 -21.186 7.948 1.00 86.75 304 LYS A N 1
ATOM 2353 C CA . LYS A 1 304 ? 11.627 -20.627 7.971 1.00 86.75 304 LYS A CA 1
ATOM 2354 C C . LYS A 1 304 ? 10.720 -21.345 8.970 1.00 86.75 304 LYS A C 1
ATOM 2356 O O . LYS A 1 304 ? 10.005 -20.684 9.723 1.00 86.75 304 LYS A O 1
ATOM 2361 N N . ASN A 1 305 ? 10.770 -22.675 9.012 1.00 88.81 305 ASN A N 1
ATOM 2362 C CA . ASN A 1 305 ? 10.006 -23.463 9.980 1.00 88.81 305 ASN A CA 1
ATOM 2363 C C . ASN A 1 305 ? 10.461 -23.202 11.422 1.00 88.81 305 ASN A C 1
ATOM 2365 O O . ASN A 1 305 ? 9.616 -23.010 12.295 1.00 88.81 305 ASN A O 1
ATOM 2369 N N . ASP A 1 306 ? 11.770 -23.120 11.661 1.00 93.12 306 ASP A N 1
ATOM 2370 C CA . ASP A 1 306 ? 12.343 -22.814 12.974 1.00 93.12 306 ASP A CA 1
ATOM 2371 C C . ASP A 1 306 ? 11.922 -21.407 13.440 1.00 93.12 306 ASP A C 1
ATOM 2373 O O . ASP A 1 306 ? 11.520 -21.220 14.589 1.00 93.12 306 ASP A O 1
ATOM 2377 N N . ALA A 1 307 ? 11.913 -20.420 12.535 1.00 89.12 307 ALA A N 1
ATOM 2378 C CA . ALA A 1 307 ? 11.447 -19.065 12.829 1.00 89.12 307 ALA A CA 1
ATOM 2379 C C . ALA A 1 307 ? 9.945 -19.010 13.171 1.00 89.12 307 ALA A C 1
ATOM 2381 O O . ALA A 1 307 ? 9.554 -18.332 14.125 1.00 89.12 307 ALA A O 1
ATOM 2382 N N . LEU A 1 308 ? 9.101 -19.743 12.433 1.00 89.19 308 LEU A N 1
ATOM 2383 C CA . LEU A 1 308 ? 7.673 -19.868 12.748 1.00 89.19 308 LEU A CA 1
ATOM 2384 C C . LEU A 1 308 ? 7.454 -20.555 14.101 1.00 89.19 308 LEU A C 1
ATOM 2386 O O . LEU A 1 308 ? 6.592 -20.133 14.872 1.00 89.19 308 LEU A O 1
ATOM 2390 N N . GLN A 1 309 ? 8.241 -21.582 14.420 1.00 93.50 309 GLN A N 1
ATOM 2391 C CA . GLN A 1 309 ? 8.160 -22.271 15.705 1.00 93.50 309 GLN A CA 1
ATOM 2392 C C . GLN A 1 309 ? 8.566 -21.355 16.870 1.00 93.50 309 GLN A C 1
ATOM 2394 O O . GLN A 1 309 ? 7.873 -21.315 17.885 1.00 93.50 309 GLN A O 1
ATOM 2399 N N . ALA A 1 310 ? 9.629 -20.564 16.711 1.00 93.94 310 ALA A N 1
ATOM 2400 C CA . ALA A 1 310 ? 10.040 -19.572 17.705 1.00 93.94 310 ALA A CA 1
ATOM 2401 C C . ALA A 1 310 ? 9.001 -18.447 17.878 1.00 93.94 310 ALA A C 1
ATOM 2403 O O . ALA A 1 310 ? 8.819 -17.914 18.971 1.00 93.94 310 ALA A O 1
ATOM 2404 N N . GLN A 1 311 ? 8.293 -18.062 16.810 1.00 91.44 311 GLN A N 1
ATOM 2405 C CA . GLN A 1 311 ? 7.174 -17.123 16.920 1.00 91.44 311 GLN A CA 1
ATOM 2406 C C . GLN A 1 311 ? 6.012 -17.718 17.728 1.00 91.44 311 GLN A C 1
ATOM 2408 O O . GLN A 1 311 ? 5.446 -17.021 18.564 1.00 91.44 311 GLN A O 1
ATOM 2413 N N . TYR A 1 312 ? 5.682 -18.993 17.507 1.00 94.00 312 TYR A N 1
ATOM 2414 C CA . TYR A 1 312 ? 4.647 -19.687 18.273 1.00 94.00 312 TYR A CA 1
ATOM 2415 C C . TYR A 1 312 ? 4.973 -19.738 19.768 1.00 94.00 312 TYR A C 1
ATOM 2417 O O . TYR A 1 312 ? 4.113 -19.419 20.578 1.00 94.00 312 TYR A O 1
ATOM 2425 N N . GLN A 1 313 ? 6.216 -20.072 20.127 1.00 95.06 313 GLN A N 1
ATOM 2426 C CA . GLN A 1 313 ? 6.656 -20.116 21.527 1.00 95.06 313 GLN A CA 1
ATOM 2427 C C . GLN A 1 313 ? 6.479 -18.766 22.230 1.00 95.06 313 GLN A C 1
ATOM 2429 O O . GLN A 1 313 ? 5.918 -18.718 23.315 1.00 95.06 313 GLN A O 1
ATOM 2434 N N . ARG A 1 314 ? 6.853 -17.662 21.571 1.00 93.19 314 ARG A N 1
ATOM 2435 C CA . ARG A 1 314 ? 6.653 -16.311 22.122 1.00 93.19 314 ARG A CA 1
ATOM 2436 C C . ARG A 1 314 ? 5.181 -15.943 22.305 1.00 93.19 314 ARG A C 1
ATOM 2438 O O . ARG A 1 314 ? 4.844 -15.237 23.246 1.00 93.19 314 ARG A O 1
ATOM 2445 N N . LEU A 1 315 ? 4.306 -16.383 21.396 1.00 91.00 315 LEU A N 1
ATOM 2446 C CA . LEU A 1 315 ? 2.864 -16.171 21.548 1.00 91.00 315 LEU A CA 1
ATOM 2447 C C . LEU A 1 315 ? 2.307 -16.977 22.722 1.00 91.00 315 LEU A C 1
ATOM 2449 O O . LEU A 1 315 ? 1.500 -16.451 23.478 1.00 91.00 315 LEU A O 1
ATOM 2453 N N . ASP A 1 316 ? 2.751 -18.222 22.881 1.00 92.38 316 ASP A N 1
ATOM 2454 C CA . ASP A 1 316 ? 2.355 -19.092 23.991 1.00 92.38 316 ASP A CA 1
ATOM 2455 C C . ASP A 1 316 ? 2.789 -18.511 25.347 1.00 92.38 316 ASP A C 1
ATOM 2457 O O . ASP A 1 316 ? 1.974 -18.385 26.258 1.00 92.38 316 ASP A O 1
ATOM 2461 N N . GLU A 1 317 ? 4.039 -18.047 25.450 1.00 94.81 317 GLU A N 1
ATOM 2462 C CA . GLU A 1 317 ? 4.554 -17.318 26.617 1.00 94.81 317 GLU A CA 1
ATOM 2463 C C . GLU A 1 317 ? 3.711 -16.072 26.926 1.00 94.81 317 GLU A C 1
ATOM 2465 O O . GLU A 1 317 ? 3.270 -15.900 28.060 1.00 94.81 317 GLU A O 1
ATOM 2470 N N . ALA A 1 318 ? 3.391 -15.255 25.916 1.00 88.94 318 ALA A N 1
ATOM 2471 C CA . ALA A 1 318 ? 2.566 -14.060 26.101 1.00 88.94 318 ALA A CA 1
ATOM 2472 C C . ALA A 1 318 ? 1.126 -14.377 26.554 1.00 88.94 318 ALA A C 1
ATOM 2474 O O . ALA A 1 318 ? 0.550 -13.633 27.348 1.00 88.94 318 ALA A O 1
ATOM 2475 N N . PHE A 1 319 ? 0.527 -15.477 26.084 1.00 90.44 319 PHE A N 1
ATOM 2476 C CA . PHE A 1 319 ? -0.783 -15.923 26.574 1.00 90.44 319 PHE A CA 1
ATOM 2477 C C . PHE A 1 319 ? -0.725 -16.426 28.021 1.00 90.44 319 PHE A C 1
ATOM 2479 O O . PHE A 1 319 ? -1.677 -16.213 28.772 1.00 90.44 319 PHE A O 1
ATOM 2486 N N . ASN A 1 320 ? 0.379 -17.055 28.432 1.00 92.06 320 ASN A N 1
ATOM 2487 C CA . ASN A 1 320 ? 0.582 -17.444 29.827 1.00 92.06 320 ASN A CA 1
ATOM 2488 C C . ASN A 1 320 ? 0.718 -16.210 30.733 1.00 92.06 320 ASN A C 1
ATOM 2490 O O . ASN A 1 320 ? 0.023 -16.127 31.741 1.00 92.06 320 ASN A O 1
ATOM 2494 N N . GLU A 1 321 ? 1.501 -15.207 30.325 1.00 92.12 321 GLU A N 1
ATOM 2495 C CA . GLU A 1 321 ? 1.603 -13.926 31.043 1.00 92.12 321 GLU A CA 1
ATOM 2496 C C . GLU A 1 321 ? 0.245 -13.209 31.149 1.00 92.12 321 GLU A C 1
ATOM 2498 O O . GLU A 1 321 ? -0.096 -12.664 32.200 1.00 92.12 321 GLU A O 1
ATOM 2503 N N . LEU A 1 322 ? -0.565 -13.239 30.083 1.00 88.44 322 LEU A N 1
ATOM 2504 C CA . LEU A 1 322 ? -1.920 -12.680 30.089 1.00 88.44 322 LEU A CA 1
ATOM 2505 C C . LEU A 1 322 ? -2.837 -13.400 31.095 1.00 88.44 322 LEU A C 1
ATOM 2507 O O . LEU A 1 322 ? -3.612 -12.747 31.795 1.00 88.44 322 LEU A O 1
ATOM 2511 N N . ASN A 1 323 ? -2.753 -14.730 31.181 1.00 86.31 323 ASN A N 1
ATOM 2512 C CA . ASN A 1 323 ? -3.510 -15.518 32.157 1.00 86.31 323 ASN A CA 1
ATOM 2513 C C . ASN A 1 323 ? -3.078 -15.219 33.598 1.00 86.31 323 ASN A C 1
ATOM 2515 O O . ASN A 1 323 ? -3.935 -15.088 34.479 1.00 86.31 323 ASN A O 1
ATOM 2519 N N . ASP A 1 324 ? -1.774 -15.080 33.837 1.00 91.38 324 ASP A N 1
ATOM 2520 C CA . ASP A 1 324 ? -1.237 -14.717 35.149 1.00 91.38 324 ASP A CA 1
ATOM 2521 C C . ASP A 1 324 ? -1.714 -13.315 35.557 1.00 91.38 324 ASP A C 1
ATOM 2523 O O . ASP A 1 324 ? -2.219 -13.133 36.668 1.00 91.38 324 ASP A O 1
ATOM 2527 N N . TRP A 1 325 ? -1.671 -12.345 34.635 1.00 90.81 325 TRP A N 1
ATOM 2528 C CA . TRP A 1 325 ? -2.196 -10.996 34.870 1.00 90.81 325 TRP A CA 1
ATOM 2529 C C . TRP A 1 325 ? -3.704 -11.007 35.163 1.00 90.81 325 TRP A C 1
ATOM 2531 O O . TRP A 1 325 ? -4.152 -10.381 36.124 1.00 90.81 325 TRP A O 1
ATOM 2541 N N . GLY A 1 326 ? -4.498 -11.765 34.401 1.00 86.56 326 GLY A N 1
ATOM 2542 C CA . GLY A 1 326 ? -5.931 -11.917 34.667 1.00 86.56 326 GLY A CA 1
ATOM 2543 C C . GLY A 1 326 ? -6.231 -12.535 36.041 1.00 86.56 326 GLY A C 1
ATOM 2544 O O . GLY A 1 326 ? -7.195 -12.141 36.705 1.00 86.56 326 GLY A O 1
ATOM 2545 N N . THR A 1 327 ? -5.389 -13.468 36.495 1.00 88.31 327 THR A N 1
ATOM 2546 C CA . THR A 1 327 ? -5.505 -14.106 37.816 1.00 88.31 327 THR A CA 1
ATOM 2547 C C . THR A 1 327 ? -5.170 -13.129 38.946 1.00 88.31 327 THR A C 1
ATOM 2549 O O . THR A 1 327 ? -5.931 -13.033 39.910 1.00 88.31 327 THR A O 1
ATOM 2552 N N . ASP A 1 328 ? -4.090 -12.352 38.816 1.00 91.81 328 ASP A N 1
ATOM 2553 C CA . ASP A 1 328 ? -3.730 -11.307 39.787 1.00 91.81 328 ASP A CA 1
ATOM 2554 C C . ASP A 1 328 ? -4.823 -10.233 39.898 1.00 91.81 328 ASP A C 1
ATOM 2556 O O . ASP A 1 328 ? -5.272 -9.886 40.995 1.00 91.81 328 ASP A O 1
ATOM 2560 N N . LEU A 1 329 ? -5.333 -9.765 38.755 1.00 88.44 329 LEU A N 1
ATOM 2561 C CA . LEU A 1 329 ? -6.368 -8.735 38.712 1.00 88.44 329 LEU A CA 1
ATOM 2562 C C . LEU A 1 329 ? -7.685 -9.216 39.343 1.00 88.44 329 LEU A C 1
ATOM 2564 O O . LEU A 1 329 ? -8.371 -8.458 40.033 1.00 88.44 329 LEU A O 1
ATOM 2568 N N . THR A 1 330 ? -8.005 -10.499 39.163 1.00 83.81 330 THR A N 1
ATOM 2569 C CA . THR A 1 330 ? -9.120 -11.168 39.843 1.00 83.81 330 THR A CA 1
ATOM 2570 C C . THR A 1 330 ? -8.937 -11.158 41.358 1.00 83.81 330 THR A C 1
ATOM 2572 O O . THR A 1 330 ? -9.834 -10.715 42.077 1.00 83.81 330 THR A O 1
ATOM 2575 N N . GLN A 1 331 ? -7.773 -11.590 41.849 1.00 89.81 331 GLN A N 1
ATOM 2576 C CA . GLN A 1 331 ? -7.487 -11.635 43.283 1.00 89.81 331 GLN A CA 1
ATOM 2577 C C . GLN A 1 331 ? -7.582 -10.238 43.912 1.00 89.81 331 GLN A C 1
ATOM 2579 O O . GLN A 1 331 ? -8.229 -10.060 44.945 1.00 89.81 331 GLN A O 1
ATOM 2584 N N . ARG A 1 332 ? -7.016 -9.221 43.249 1.00 91.19 332 ARG A N 1
ATOM 2585 C CA . ARG A 1 332 ? -7.109 -7.820 43.682 1.00 91.19 332 ARG A CA 1
ATOM 2586 C C . ARG A 1 332 ? -8.547 -7.313 43.720 1.00 91.19 332 ARG A C 1
ATOM 2588 O O . ARG A 1 332 ? -8.909 -6.602 44.656 1.00 91.19 332 ARG A O 1
ATOM 2595 N N . GLN A 1 333 ? -9.374 -7.676 42.740 1.00 87.62 333 GLN A N 1
ATOM 2596 C CA . GLN A 1 333 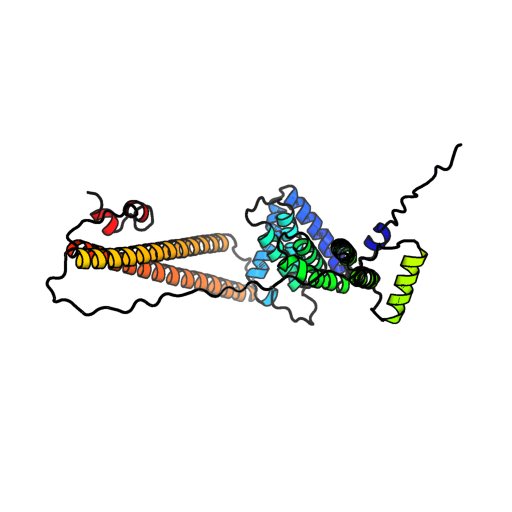? -10.796 -7.329 42.733 1.00 87.62 333 GLN A CA 1
ATOM 2597 C C . GLN A 1 333 ? -11.544 -7.984 43.903 1.00 87.62 333 GLN A C 1
ATOM 2599 O O . GLN A 1 333 ? -12.380 -7.335 44.531 1.00 87.62 333 GLN A O 1
ATOM 2604 N N . GLU A 1 334 ? -11.259 -9.247 44.219 1.00 85.81 334 GLU A N 1
ATOM 2605 C CA . GLU A 1 334 ? -11.860 -9.936 45.365 1.00 85.81 334 GLU A CA 1
ATOM 2606 C C . GLU A 1 334 ? -11.434 -9.324 46.702 1.00 85.81 334 GLU A C 1
ATOM 2608 O O . GLU A 1 334 ? -12.270 -9.128 47.585 1.00 85.81 334 GLU A O 1
ATOM 2613 N N . ASP A 1 335 ? -10.148 -9.007 46.856 1.00 88.88 335 ASP A N 1
ATOM 2614 C CA . ASP A 1 335 ? -9.620 -8.355 48.054 1.00 88.88 335 ASP A CA 1
ATOM 2615 C C . ASP A 1 335 ? -10.208 -6.944 48.209 1.00 88.88 335 ASP A C 1
ATOM 2617 O O . ASP A 1 335 ? -10.610 -6.549 49.307 1.00 88.88 335 ASP A O 1
ATOM 2621 N N . PHE A 1 336 ? -10.363 -6.216 47.097 1.00 87.69 336 PHE A N 1
ATOM 2622 C CA . PHE A 1 336 ? -11.062 -4.936 47.057 1.00 87.69 336 PHE A CA 1
ATOM 2623 C C . PHE A 1 336 ? -12.529 -5.079 47.491 1.00 87.69 336 PHE A C 1
ATOM 2625 O O . PHE A 1 336 ? -12.963 -4.369 48.401 1.00 87.69 336 PHE A O 1
ATOM 2632 N N . ASN A 1 337 ? -13.266 -6.045 46.933 1.00 83.56 337 ASN A N 1
ATOM 2633 C CA . ASN A 1 337 ? -14.661 -6.324 47.292 1.00 83.56 337 ASN A CA 1
ATOM 2634 C C . ASN A 1 337 ? -14.820 -6.730 48.767 1.00 83.56 337 ASN A C 1
ATOM 2636 O O . ASN A 1 337 ? -15.828 -6.403 49.384 1.00 83.56 337 ASN A O 1
ATOM 2640 N N . ARG A 1 338 ? -13.833 -7.419 49.355 1.00 85.81 338 ARG A N 1
ATOM 2641 C CA . ARG A 1 338 ? -13.809 -7.729 50.796 1.00 85.81 338 ARG A CA 1
ATOM 2642 C C . ARG A 1 338 ? -13.527 -6.498 51.661 1.00 85.81 338 ARG A C 1
ATOM 2644 O O . ARG A 1 338 ? -13.959 -6.457 52.808 1.00 85.81 338 ARG A O 1
ATOM 2651 N N . SER A 1 339 ? -12.786 -5.520 51.138 1.00 87.50 339 SER A N 1
ATOM 2652 C CA . SER A 1 339 ? -12.399 -4.305 51.870 1.00 87.50 339 SER A CA 1
ATOM 2653 C C . SER A 1 339 ? -13.455 -3.191 51.835 1.00 87.50 339 SER A C 1
ATOM 2655 O O . SER A 1 339 ? -13.521 -2.373 52.755 1.00 87.50 339 SER A O 1
ATOM 2657 N N . CYS A 1 340 ? -14.286 -3.162 50.792 1.00 84.44 340 CYS A N 1
ATOM 2658 C CA . CYS A 1 340 ? -15.358 -2.194 50.608 1.00 84.44 340 CYS A CA 1
ATOM 2659 C C . CYS A 1 340 ? -16.704 -2.893 50.858 1.00 84.44 340 CYS A C 1
ATOM 2661 O O . CYS A 1 340 ? -17.128 -3.704 50.048 1.00 84.44 340 CYS A O 1
ATOM 2663 N N . ASP A 1 341 ? -17.396 -2.552 51.953 1.00 74.50 341 ASP A N 1
ATOM 2664 C CA . ASP A 1 341 ? -18.674 -3.153 52.414 1.00 74.50 341 ASP A CA 1
ATOM 2665 C C . ASP A 1 341 ? -19.865 -3.057 51.422 1.00 74.50 341 ASP A C 1
ATOM 2667 O O . ASP A 1 341 ? -21.005 -3.375 51.767 1.00 74.50 341 ASP A O 1
ATOM 2671 N N . PHE A 1 342 ? -19.643 -2.613 50.183 1.00 62.94 342 PHE A N 1
ATOM 2672 C CA . PHE A 1 342 ? -20.667 -2.479 49.155 1.00 62.94 342 PHE A CA 1
ATOM 2673 C C . PHE A 1 342 ? -20.289 -3.328 47.935 1.00 62.94 342 PHE A C 1
ATOM 2675 O O . PHE A 1 342 ? -19.266 -3.051 47.307 1.00 62.94 342 PHE A O 1
ATOM 2682 N N . PRO A 1 343 ? -21.104 -4.324 47.541 1.00 53.50 343 PRO A N 1
ATOM 2683 C CA . PRO A 1 343 ? -20.879 -5.058 46.304 1.00 53.50 343 PRO A CA 1
ATOM 2684 C C . PRO A 1 343 ? -21.117 -4.120 45.114 1.00 53.50 343 PRO A C 1
ATOM 2686 O O . PRO A 1 343 ? -22.256 -3.805 44.765 1.00 53.50 343 PRO A O 1
ATOM 2689 N N . ILE A 1 344 ? -20.040 -3.639 44.489 1.00 54.62 344 ILE A N 1
ATOM 2690 C CA . ILE A 1 344 ? -20.132 -2.845 43.262 1.00 54.62 344 ILE A CA 1
ATOM 2691 C C . ILE A 1 344 ? -20.396 -3.815 42.105 1.00 54.62 344 ILE A C 1
ATOM 2693 O O . ILE A 1 344 ? -19.495 -4.468 41.586 1.00 54.62 344 ILE A O 1
ATOM 2697 N N . ALA A 1 345 ? -21.661 -3.930 41.701 1.00 48.28 345 ALA A N 1
ATOM 2698 C CA . ALA A 1 345 ? -22.059 -4.704 40.531 1.00 48.28 345 ALA A CA 1
ATOM 2699 C C . ALA A 1 345 ? -21.613 -3.985 39.243 1.00 48.28 345 ALA A C 1
ATOM 2701 O O . ALA A 1 345 ? -22.335 -3.147 38.697 1.00 48.28 345 ALA A O 1
ATOM 2702 N N . LEU A 1 346 ? -20.419 -4.296 38.734 1.00 52.81 346 LEU A N 1
ATOM 2703 C CA . LEU A 1 346 ? -19.983 -3.810 37.426 1.00 52.81 346 LEU A CA 1
ATOM 2704 C C . LEU A 1 346 ? -20.758 -4.538 36.315 1.00 52.81 346 LEU A C 1
ATOM 2706 O O . LEU A 1 346 ? -20.589 -5.729 36.070 1.00 52.81 346 LEU A O 1
ATOM 2710 N N . LYS A 1 347 ? -21.584 -3.804 35.561 1.00 48.28 347 LYS A N 1
ATOM 2711 C CA . LYS A 1 347 ? -22.267 -4.317 34.351 1.00 48.28 347 LYS A CA 1
ATOM 2712 C C . LYS A 1 347 ? -21.308 -4.901 33.295 1.00 48.28 347 LYS A C 1
ATOM 2714 O O . LYS A 1 347 ? -21.757 -5.595 32.389 1.00 48.28 347 LYS A O 1
ATOM 2719 N N . THR A 1 348 ? -20.007 -4.638 33.399 1.00 53.16 348 THR A N 1
ATOM 2720 C CA . THR A 1 348 ? -18.950 -5.168 32.529 1.00 53.16 348 THR A CA 1
ATOM 2721 C C . THR A 1 348 ? -18.579 -6.634 32.790 1.00 53.16 348 THR A C 1
ATOM 2723 O O . THR A 1 348 ? -17.913 -7.212 31.934 1.00 53.16 348 THR A O 1
ATOM 2726 N N . TYR A 1 349 ? -19.029 -7.262 33.888 1.00 55.12 349 TYR A N 1
ATOM 2727 C CA . TYR A 1 349 ? -18.625 -8.630 34.266 1.00 55.12 349 TYR A CA 1
ATOM 2728 C C . TYR A 1 349 ? -19.001 -9.713 33.234 1.00 55.12 349 TYR A C 1
ATOM 2730 O O . TYR A 1 349 ? -18.174 -10.560 32.908 1.00 55.12 349 TYR A O 1
ATOM 2738 N N . ASN A 1 350 ? -20.196 -9.657 32.635 1.00 53.12 350 ASN A N 1
ATOM 2739 C CA . ASN A 1 350 ? -20.641 -10.693 31.685 1.00 53.12 350 ASN A CA 1
ATOM 2740 C C . ASN A 1 350 ? -19.887 -10.692 30.344 1.00 53.12 350 ASN A C 1
ATOM 2742 O O . ASN A 1 350 ? -19.868 -11.711 29.661 1.00 53.12 350 ASN A O 1
ATOM 2746 N N . ALA A 1 351 ? -19.264 -9.576 29.953 1.00 56.06 351 ALA A N 1
ATOM 2747 C CA . ALA A 1 351 ? -18.562 -9.476 28.671 1.00 56.06 351 ALA A CA 1
ATOM 2748 C C . ALA A 1 351 ? -17.148 -10.087 28.703 1.00 56.06 351 ALA A C 1
ATOM 2750 O O . ALA A 1 351 ? -16.583 -10.369 27.652 1.00 56.06 351 ALA A O 1
ATOM 2751 N N . VAL A 1 352 ? -16.565 -10.286 29.893 1.00 55.25 352 VAL A N 1
ATOM 2752 C CA . VAL A 1 352 ? -15.204 -10.836 30.056 1.00 55.25 352 VAL A CA 1
ATOM 2753 C C . VAL A 1 352 ? -15.195 -12.365 29.917 1.00 55.25 352 VAL A C 1
ATOM 2755 O O . VAL A 1 352 ? -14.217 -12.940 29.450 1.00 55.25 352 VAL A O 1
ATOM 2758 N N . CYS A 1 353 ? -16.310 -13.029 30.237 1.00 61.94 353 CYS A N 1
ATOM 2759 C CA . CYS A 1 353 ? -16.424 -14.491 30.189 1.00 61.94 353 CYS A CA 1
ATOM 2760 C C . CYS A 1 353 ? -16.859 -15.062 28.830 1.00 61.94 353 CYS A C 1
ATOM 2762 O O . CYS A 1 353 ? -16.949 -16.279 28.671 1.00 61.94 353 CYS A O 1
ATOM 2764 N N . THR A 1 354 ? -17.100 -14.216 27.827 1.00 56.91 354 THR A N 1
ATOM 2765 C CA . THR A 1 354 ? -17.362 -14.642 26.446 1.00 56.91 354 THR A CA 1
ATOM 2766 C C . THR A 1 354 ? -16.055 -14.629 25.648 1.00 56.91 354 THR A C 1
ATOM 2768 O O . THR A 1 354 ? -15.816 -13.720 24.861 1.00 56.91 354 THR A O 1
ATOM 2771 N N . GLY A 1 355 ? -15.164 -15.596 25.890 1.00 66.06 355 GLY A N 1
ATOM 2772 C CA . GLY A 1 355 ? -13.844 -15.658 25.246 1.00 66.06 355 GLY A CA 1
ATOM 2773 C C . GLY A 1 355 ? -12.970 -16.821 25.743 1.00 66.06 355 GLY A C 1
ATOM 2774 O O . GLY A 1 355 ? -13.477 -17.697 26.446 1.00 66.06 355 GLY A O 1
ATOM 2775 N N . PRO A 1 356 ? -11.661 -16.844 25.418 1.00 55.56 356 PRO A N 1
ATOM 2776 C CA . PRO A 1 356 ? -10.715 -17.882 25.862 1.00 55.56 356 PRO A CA 1
ATOM 2777 C C . PRO A 1 356 ? -10.645 -18.037 27.391 1.00 55.56 356 PRO A C 1
ATOM 2779 O O . PRO A 1 356 ? -10.419 -19.133 27.898 1.00 55.56 356 PRO A O 1
ATOM 2782 N N . LEU A 1 357 ? -10.922 -16.957 28.127 1.00 52.19 357 LEU A N 1
ATOM 2783 C CA . LEU A 1 357 ? -10.988 -16.926 29.590 1.00 52.19 357 LEU A CA 1
ATOM 2784 C C . LEU A 1 357 ? -12.283 -17.520 30.173 1.00 52.19 357 LEU A C 1
ATOM 2786 O O . LEU A 1 357 ? -12.391 -17.656 31.392 1.00 52.19 357 LEU A O 1
ATOM 2790 N N . GLY A 1 358 ? -13.252 -17.919 29.340 1.00 64.88 358 GLY A N 1
ATOM 2791 C CA . GLY A 1 358 ? -14.541 -18.465 29.785 1.00 64.88 358 GLY A CA 1
ATOM 2792 C C . GLY A 1 358 ? -14.428 -19.756 30.606 1.00 64.88 358 GLY A C 1
ATOM 2793 O O . GLY A 1 358 ? -15.323 -20.069 31.384 1.00 64.88 358 GLY A O 1
ATOM 2794 N N . GLY A 1 359 ? -13.316 -20.488 30.469 1.00 57.31 359 GLY A N 1
ATOM 2795 C CA . GLY A 1 359 ? -13.011 -21.679 31.269 1.00 57.31 359 GLY A CA 1
ATOM 2796 C C . GLY A 1 359 ? -12.209 -21.416 32.548 1.00 57.31 359 GLY A C 1
ATOM 2797 O O . GLY A 1 359 ? -11.933 -22.366 33.277 1.00 57.31 359 GLY A O 1
ATOM 2798 N N . SER A 1 360 ? -11.806 -20.170 32.815 1.00 64.38 360 SER A N 1
ATOM 2799 C CA . SER A 1 360 ? -10.997 -19.836 33.991 1.00 64.38 360 SER A CA 1
ATOM 2800 C C . SER A 1 360 ? -11.782 -20.040 35.300 1.00 64.38 360 SER A C 1
ATOM 2802 O O . SER A 1 360 ? -13.010 -19.888 35.311 1.00 64.38 360 SER A O 1
ATOM 2804 N N . PRO A 1 361 ? -11.098 -20.326 36.428 1.00 50.19 361 PRO A N 1
ATOM 2805 C CA . PRO A 1 361 ? -11.729 -20.396 37.751 1.00 50.19 361 PRO A CA 1
ATOM 2806 C C . PRO A 1 361 ? -12.532 -19.133 38.100 1.00 50.19 361 PRO A C 1
ATOM 2808 O O . PRO A 1 361 ? -13.539 -19.222 38.797 1.00 50.19 361 PRO A O 1
ATOM 2811 N N . TYR A 1 362 ? -12.130 -17.981 37.550 1.00 52.62 362 TYR A N 1
ATOM 2812 C CA . TYR A 1 362 ? -12.824 -16.698 37.655 1.00 52.62 362 TYR A CA 1
ATOM 2813 C C . TYR A 1 362 ? -14.229 -16.722 37.035 1.00 52.62 362 TYR A C 1
ATOM 2815 O O . TYR A 1 362 ? -15.198 -16.354 37.686 1.00 52.62 362 TYR A O 1
ATOM 2823 N N . CYS A 1 363 ? -14.394 -17.222 35.808 1.00 62.94 363 CYS A N 1
ATOM 2824 C CA . CYS A 1 363 ? -15.728 -17.312 35.197 1.00 62.94 363 CYS A CA 1
ATOM 2825 C C . CYS A 1 363 ? -16.609 -18.391 35.846 1.00 62.94 363 CYS A C 1
ATOM 2827 O O . CYS A 1 363 ? -17.836 -18.304 35.788 1.00 62.94 363 CYS A O 1
ATOM 2829 N N . GLN A 1 364 ? -16.000 -19.388 36.495 1.00 55.81 364 GLN A N 1
ATOM 2830 C CA . GLN A 1 364 ? -16.716 -20.428 37.235 1.00 55.81 364 GLN A CA 1
ATOM 2831 C C . GLN A 1 364 ? -17.189 -19.958 38.619 1.00 55.81 364 GLN A C 1
ATOM 2833 O O . GLN A 1 364 ? -18.260 -20.374 39.054 1.00 55.81 364 GLN A O 1
ATOM 2838 N N . SER A 1 365 ? -16.453 -19.068 39.296 1.00 45.53 365 SER A N 1
ATOM 2839 C CA . SER A 1 365 ? -16.860 -18.519 40.600 1.00 45.53 365 SER A CA 1
ATOM 2840 C C . SER A 1 365 ? -18.000 -17.494 40.508 1.00 45.53 365 SER A C 1
ATOM 2842 O O . SER A 1 365 ? -18.644 -17.203 41.515 1.00 45.53 365 SER A O 1
ATOM 2844 N N . ILE A 1 366 ? -18.290 -16.989 39.302 1.00 50.22 366 ILE A N 1
ATOM 2845 C CA . ILE A 1 366 ? -19.309 -15.963 39.021 1.00 50.22 366 ILE A CA 1
ATOM 2846 C C . ILE A 1 366 ? -20.697 -16.566 38.695 1.00 50.22 366 ILE A C 1
ATOM 2848 O O . ILE A 1 366 ? -21.683 -15.835 38.687 1.00 50.22 366 ILE A O 1
ATOM 2852 N N . GLN A 1 367 ? -20.831 -17.883 38.472 1.00 44.44 367 GLN A N 1
ATOM 2853 C CA . GLN A 1 367 ? -22.113 -18.542 38.132 1.00 44.44 367 GLN A CA 1
ATOM 2854 C C . GLN A 1 367 ? -23.104 -18.715 39.315 1.00 44.44 367 GLN A C 1
ATOM 2856 O O . GLN A 1 367 ? -23.741 -19.764 39.432 1.00 44.44 367 GLN A O 1
ATOM 2861 N N . PHE A 1 368 ? -23.264 -17.704 40.174 1.00 35.50 368 PHE A N 1
ATOM 2862 C CA . PHE A 1 368 ? -24.315 -17.664 41.204 1.00 35.50 368 PHE A CA 1
ATOM 2863 C C . PHE A 1 368 ? -25.535 -16.844 40.783 1.00 35.50 368 PHE A C 1
ATOM 2865 O O . PHE A 1 368 ? -25.354 -15.701 40.303 1.00 35.50 368 PHE A O 1
#

Sequence (368 aa):
MKLFGYGCLSLALSMSGLANADEIDPFWRAGMDIWNEKGDMAAQGDVRALAELQLIMEFCNNNPDCLALDDEAEPSLAQQRVAFAAVELGRLYEQDILAAEDKFDTAQRYYAMADALGSPYGSHRLGTLYLSSSSPAYRSVAPVFLERGIRRGVAASAVALVEYARRTRNEEDMIYYSRLGLGLTPDAEQAAVFQDVLRSRGLAFRGMDATMTREPELDLTPQLSVFEPTELAPASALPERRVAACARVSEELATEWQDLRAHDARLSRENDLYKTRRANSSKSAPFVPPGPAAEVVREELKRKNDALQAQYQRLDEAFNELNDWGTDLTQRQEDFNRSCDFPIALKTYNAVCTGPLGGSPYCQSIQF

Radius of gyration: 32.45 Å; chains: 1; bounding box: 55×78×100 Å

Foldseek 3Di:
DDDDDDDPPPPPVPCVVLQPQQPADVVLVVLLVVLVVLLVCVLVVNPVSVVVLVVLVVVCVVPVVLLDDDPPDQQDPSVSNNLSSLLSQLVCLCVCSVVDPPSLVSSLVSLVSSVSSVRLSSLQSNLVSLCPDPDPVSNVCSLVSLLSSLVNRRLVSLVVQLVSCVVVVPPLSNLVSVCSSVVHDDDPVVSVVVVVVCVVVVVDDDDDDPDDDDDDDDDDDDDDDDDDDDDDDDDPDDPVVVVVVLVVVVVVLVVLVVVLVVLVVVLVVLVVVLVVVVVVLVVCPDDQDPDPSNVVVVVVNVVVVVVSVVSVVVSVVSVVVSVVSVVVSLVVVVVSCVSRVDPPPDPCQVVVLPDPCVPPVSVVVPPD